Protein AF-A0A835GUX3-F1 (afdb_monomer)

Structure (mmCIF, N/CA/C/O backbone):
data_AF-A0A835GUX3-F1
#
_entry.id   AF-A0A835GUX3-F1
#
loop_
_atom_site.group_PDB
_atom_site.id
_atom_site.type_symbol
_atom_site.label_atom_id
_atom_site.label_alt_id
_atom_site.label_comp_id
_atom_site.label_asym_id
_atom_site.label_entity_id
_atom_site.label_seq_id
_atom_site.pdbx_PDB_ins_code
_atom_site.Cartn_x
_atom_site.Cartn_y
_atom_site.Cartn_z
_atom_site.occupancy
_atom_site.B_iso_or_equiv
_atom_site.auth_seq_id
_atom_site.auth_comp_id
_atom_site.auth_asym_id
_atom_site.auth_atom_id
_atom_site.pdbx_PDB_model_num
ATOM 1 N N . GLU A 1 1 ? 21.483 -3.546 -21.812 1.00 84.44 1 GLU A N 1
ATOM 2 C CA . GLU A 1 1 ? 21.659 -4.550 -20.743 1.00 84.44 1 GLU A CA 1
ATOM 3 C C . GLU A 1 1 ? 21.042 -4.060 -19.432 1.00 84.44 1 GLU A C 1
ATOM 5 O O . GLU A 1 1 ? 21.039 -2.847 -19.186 1.00 84.44 1 GLU A O 1
ATOM 10 N N . MET A 1 2 ? 20.467 -4.986 -18.660 1.00 93.75 2 MET A N 1
ATOM 11 C CA . MET A 1 2 ? 19.865 -4.765 -17.339 1.00 93.75 2 MET A CA 1
ATOM 12 C C . MET A 1 2 ? 20.926 -4.933 -16.249 1.00 93.75 2 MET A C 1
ATOM 14 O O . MET A 1 2 ? 21.677 -5.902 -16.278 1.00 93.75 2 MET A O 1
ATOM 18 N N . SER A 1 3 ? 20.987 -4.012 -15.284 1.00 94.56 3 SER A N 1
ATOM 19 C CA . SER A 1 3 ? 21.838 -4.196 -14.100 1.00 94.56 3 SER A CA 1
ATOM 20 C C . SER A 1 3 ? 21.177 -5.115 -13.068 1.00 94.56 3 SER A C 1
ATOM 22 O O . SER A 1 3 ? 19.962 -5.305 -13.094 1.00 94.56 3 SER A O 1
ATOM 24 N N . TYR A 1 4 ? 21.961 -5.618 -12.109 1.00 95.38 4 TYR A N 1
ATOM 25 C CA . TYR A 1 4 ? 21.458 -6.385 -10.961 1.00 95.38 4 TYR A CA 1
ATOM 26 C C . TYR A 1 4 ? 20.302 -5.669 -10.238 1.00 95.38 4 TYR A C 1
ATOM 28 O O . TYR A 1 4 ? 19.232 -6.240 -10.048 1.00 95.38 4 TYR A O 1
ATOM 36 N N . ASN A 1 5 ? 20.477 -4.380 -9.927 1.00 96.12 5 ASN A N 1
ATOM 37 C CA . ASN A 1 5 ? 19.439 -3.587 -9.265 1.00 96.12 5 ASN A CA 1
ATOM 38 C C . ASN A 1 5 ? 18.211 -3.374 -10.156 1.00 96.12 5 ASN A C 1
ATOM 40 O O . ASN A 1 5 ? 17.100 -3.310 -9.642 1.00 96.12 5 ASN A O 1
ATOM 44 N N . ASN A 1 6 ? 18.382 -3.300 -11.484 1.00 96.19 6 ASN A N 1
ATOM 45 C CA . ASN A 1 6 ? 17.226 -3.193 -12.371 1.00 96.19 6 ASN A CA 1
ATOM 46 C C . ASN A 1 6 ? 16.369 -4.458 -12.347 1.00 96.19 6 ASN A C 1
ATOM 48 O O . ASN A 1 6 ? 15.157 -4.334 -12.440 1.00 96.19 6 ASN A O 1
ATOM 52 N N . TYR A 1 7 ? 16.960 -5.648 -12.208 1.00 96.50 7 TYR A N 1
ATOM 53 C CA . TYR A 1 7 ? 16.174 -6.873 -12.052 1.00 96.50 7 TYR A CA 1
ATOM 54 C C . TYR A 1 7 ? 15.387 -6.882 -10.739 1.00 96.50 7 TYR A C 1
ATOM 56 O O . TYR A 1 7 ? 14.207 -7.208 -10.760 1.00 96.50 7 TYR A O 1
ATOM 64 N N . LEU A 1 8 ? 16.004 -6.473 -9.624 1.00 96.56 8 LEU A N 1
ATOM 65 C CA . LEU A 1 8 ? 15.316 -6.409 -8.328 1.00 96.56 8 LEU A CA 1
ATOM 66 C C . LEU A 1 8 ? 14.150 -5.413 -8.332 1.00 96.56 8 LEU A C 1
ATOM 68 O O . LEU A 1 8 ? 13.063 -5.730 -7.854 1.00 96.56 8 LEU A O 1
ATOM 72 N N . ASP A 1 9 ? 14.364 -4.216 -8.879 1.00 98.00 9 ASP A N 1
ATOM 73 C CA . ASP A 1 9 ? 13.321 -3.191 -8.944 1.00 98.00 9 ASP A CA 1
ATOM 74 C C . ASP A 1 9 ? 12.227 -3.563 -9.963 1.00 98.00 9 ASP A C 1
ATOM 76 O O . ASP A 1 9 ? 11.057 -3.275 -9.721 1.00 98.00 9 ASP A O 1
ATOM 80 N N . ALA A 1 10 ? 12.575 -4.236 -11.069 1.00 97.56 10 ALA A N 1
ATOM 81 C CA . ALA A 1 10 ? 11.604 -4.688 -12.066 1.00 97.56 10 ALA A CA 1
ATOM 82 C C . ALA A 1 10 ? 10.738 -5.825 -11.527 1.00 97.56 10 ALA A C 1
ATOM 84 O O . ALA A 1 10 ? 9.529 -5.799 -11.724 1.00 97.56 10 ALA A O 1
ATOM 85 N N . ASP A 1 11 ? 11.331 -6.774 -10.800 1.00 96.00 11 ASP A N 1
ATOM 86 C CA . ASP A 1 11 ? 10.591 -7.826 -10.106 1.00 96.00 11 ASP A CA 1
ATOM 87 C C . ASP A 1 11 ? 9.647 -7.237 -9.048 1.00 96.00 11 ASP A C 1
ATOM 89 O O . ASP A 1 11 ? 8.463 -7.559 -9.027 1.00 96.00 11 ASP A O 1
ATOM 93 N N . ALA A 1 12 ? 10.121 -6.296 -8.222 1.00 97.31 12 ALA A N 1
ATOM 94 C CA . ALA A 1 12 ? 9.273 -5.624 -7.238 1.00 97.31 12 ALA A CA 1
ATOM 95 C C . ALA A 1 12 ? 8.108 -4.853 -7.890 1.00 97.31 12 ALA A C 1
ATOM 97 O O . ALA A 1 12 ? 6.973 -4.955 -7.419 1.00 97.31 12 ALA A O 1
ATOM 98 N N . ALA A 1 13 ? 8.367 -4.121 -8.980 1.00 98.19 13 ALA A N 1
ATOM 99 C CA . ALA A 1 13 ? 7.337 -3.382 -9.710 1.00 98.19 13 ALA A CA 1
ATOM 100 C C . ALA A 1 13 ? 6.325 -4.324 -10.372 1.00 98.19 13 ALA A C 1
ATOM 102 O O . ALA A 1 13 ? 5.120 -4.098 -10.272 1.00 98.19 13 ALA A O 1
ATOM 103 N N . TRP A 1 14 ? 6.806 -5.399 -11.003 1.00 97.44 14 TRP A N 1
ATOM 104 C CA . TRP A 1 14 ? 5.962 -6.374 -11.687 1.00 97.44 14 TRP A CA 1
ATOM 105 C C . TRP A 1 14 ? 5.092 -7.171 -10.715 1.00 97.44 14 TRP A C 1
ATOM 107 O O . TRP A 1 14 ? 3.901 -7.352 -10.965 1.00 97.44 14 TRP A O 1
ATOM 117 N N . ASN A 1 15 ? 5.662 -7.601 -9.585 1.00 95.94 15 ASN A N 1
ATOM 118 C CA . ASN A 1 15 ? 4.925 -8.297 -8.534 1.00 95.94 15 ASN A CA 1
ATOM 119 C C . ASN A 1 15 ? 3.808 -7.417 -7.969 1.00 95.94 15 ASN A C 1
ATOM 121 O O . ASN A 1 15 ? 2.693 -7.898 -7.837 1.00 95.94 15 ASN A O 1
ATOM 125 N N . CYS A 1 16 ? 4.079 -6.133 -7.715 1.00 97.56 16 CYS A N 1
ATOM 126 C CA . CYS A 1 16 ? 3.071 -5.203 -7.210 1.00 97.56 16 CYS A CA 1
ATOM 127 C C . CYS A 1 16 ? 1.977 -4.900 -8.244 1.00 97.56 16 CYS A C 1
ATOM 129 O O . CYS A 1 16 ? 0.797 -5.039 -7.942 1.00 97.56 16 CYS A O 1
ATOM 131 N N . VAL A 1 17 ? 2.332 -4.538 -9.483 1.00 97.88 17 VAL A N 1
ATOM 132 C CA . VAL A 1 17 ? 1.322 -4.159 -10.490 1.00 97.88 17 VAL A CA 1
ATOM 133 C C . VAL A 1 17 ? 0.426 -5.337 -10.891 1.00 97.88 17 VAL A C 1
ATOM 135 O O . VAL A 1 17 ? -0.734 -5.139 -11.239 1.00 97.88 17 VAL A O 1
ATOM 138 N N . SER A 1 18 ? 0.946 -6.568 -10.810 1.00 96.19 18 SER A N 1
ATOM 139 C CA . SER A 1 18 ? 0.211 -7.790 -11.163 1.00 96.19 18 SER A CA 1
ATOM 140 C C . SER A 1 18 ? -0.946 -8.118 -10.216 1.00 96.19 18 SER A C 1
ATOM 142 O O . SER A 1 18 ? -1.790 -8.939 -10.583 1.00 96.19 18 SER A O 1
ATOM 144 N N . GLU A 1 19 ? -0.985 -7.517 -9.024 1.00 95.31 19 GLU A N 1
ATOM 145 C CA . GLU A 1 19 ? -2.037 -7.759 -8.027 1.00 95.31 19 GLU A CA 1
ATOM 146 C C . GLU A 1 19 ? -3.317 -6.961 -8.309 1.00 95.31 19 GLU A C 1
ATOM 148 O O . GLU A 1 19 ? -4.379 -7.282 -7.785 1.00 95.31 19 GLU A O 1
ATOM 153 N N . PHE A 1 20 ? -3.242 -5.950 -9.176 1.00 96.38 20 PHE A N 1
ATOM 154 C CA . PHE A 1 20 ? -4.386 -5.113 -9.520 1.00 96.38 20 PHE A CA 1
ATOM 155 C C . PHE A 1 20 ? -5.118 -5.639 -10.760 1.00 96.38 20 PHE A C 1
ATOM 157 O O . PHE A 1 20 ? -4.498 -6.040 -11.750 1.00 96.38 20 PHE A O 1
ATOM 164 N N . GLU A 1 21 ? -6.452 -5.604 -10.716 1.00 94.00 21 GLU A N 1
ATOM 165 C CA . GLU A 1 21 ? -7.314 -5.945 -11.856 1.00 94.00 21 GLU A CA 1
ATOM 166 C C . GLU A 1 21 ? -7.593 -4.747 -12.771 1.00 94.00 21 GLU A C 1
ATOM 168 O O . GLU A 1 21 ? -7.595 -4.886 -13.993 1.00 94.00 21 GLU A O 1
ATOM 173 N N . LYS A 1 22 ? -7.820 -3.562 -12.184 1.00 96.56 22 LYS A N 1
ATOM 174 C CA . LYS A 1 22 ? -7.992 -2.304 -12.929 1.00 96.56 22 LYS A CA 1
ATOM 175 C C . LYS A 1 22 ? -6.683 -1.935 -13.643 1.00 96.56 22 LYS A C 1
ATOM 177 O O . LYS A 1 22 ? -5.625 -2.344 -13.173 1.00 96.56 22 LYS A O 1
ATOM 182 N N . PRO A 1 23 ? -6.704 -1.130 -14.721 1.00 97.94 23 PRO A N 1
ATOM 183 C CA . PRO A 1 23 ? -5.467 -0.622 -15.300 1.00 97.94 23 PRO A CA 1
ATOM 184 C C . PRO A 1 23 ? -4.701 0.218 -14.269 1.00 97.94 23 PRO A C 1
ATOM 186 O O . PRO A 1 23 ? -5.224 1.195 -13.726 1.00 97.94 23 PRO A O 1
ATOM 189 N N . THR A 1 24 ? -3.461 -0.175 -13.995 1.00 98.56 24 THR A N 1
ATOM 190 C CA . THR A 1 24 ? -2.660 0.336 -12.881 1.00 98.56 24 THR A CA 1
ATOM 191 C C . THR A 1 24 ? -1.242 0.639 -13.329 1.00 98.56 24 THR A C 1
ATOM 193 O O . THR A 1 24 ? -0.628 -0.112 -14.088 1.00 98.56 24 THR A O 1
ATOM 196 N N . CYS A 1 25 ? -0.702 1.739 -12.810 1.00 98.56 25 CYS A N 1
ATOM 197 C CA . CYS A 1 25 ? 0.710 2.074 -12.887 1.00 98.56 25 CYS A CA 1
ATOM 198 C C . CYS A 1 25 ? 1.346 1.935 -11.502 1.00 98.56 25 CYS A C 1
ATOM 200 O O . CYS A 1 25 ? 0.855 2.512 -10.532 1.00 98.56 25 CYS A O 1
ATOM 202 N N . VAL A 1 26 ? 2.482 1.244 -11.430 1.00 98.81 26 VAL A N 1
ATOM 203 C CA . VAL A 1 26 ? 3.344 1.170 -10.243 1.00 98.81 26 VAL A CA 1
ATOM 204 C C . VAL A 1 26 ? 4.714 1.741 -10.588 1.00 98.81 26 VAL A C 1
ATOM 206 O O . VAL A 1 26 ? 5.292 1.411 -11.623 1.00 98.81 26 VAL A O 1
ATOM 209 N N . ILE A 1 27 ? 5.256 2.574 -9.704 1.00 98.69 27 ILE A N 1
ATOM 210 C CA . ILE A 1 27 ? 6.612 3.113 -9.797 1.00 98.69 27 ILE A CA 1
ATOM 211 C C . ILE A 1 27 ? 7.402 2.637 -8.584 1.00 98.69 27 ILE A C 1
ATOM 213 O O . ILE A 1 27 ? 7.014 2.891 -7.445 1.00 98.69 27 ILE A O 1
ATOM 217 N N . VAL A 1 28 ? 8.523 1.963 -8.827 1.00 98.69 28 VAL A N 1
ATOM 218 C CA . VAL A 1 28 ? 9.412 1.428 -7.792 1.00 98.69 28 VAL A CA 1
ATOM 219 C C . VAL A 1 28 ? 10.769 2.106 -7.836 1.00 98.69 28 VAL A C 1
ATOM 221 O O . VAL A 1 28 ? 11.326 2.373 -8.903 1.00 98.69 28 VAL A O 1
ATOM 224 N N . LYS A 1 29 ? 11.344 2.309 -6.652 1.00 97.75 29 LYS A N 1
ATOM 225 C CA . LYS A 1 29 ? 12.757 2.642 -6.482 1.00 97.75 29 LYS A CA 1
ATOM 226 C C . LYS A 1 29 ? 13.306 1.923 -5.260 1.00 97.75 29 LYS A C 1
ATOM 228 O O . LYS A 1 29 ? 12.716 2.000 -4.184 1.00 97.75 29 LYS A O 1
ATOM 233 N N . HIS A 1 30 ? 14.429 1.225 -5.418 1.00 97.06 30 HIS A N 1
ATOM 234 C CA . HIS A 1 30 ? 15.055 0.466 -4.329 1.00 97.06 30 HIS A CA 1
ATOM 235 C C . HIS A 1 30 ? 14.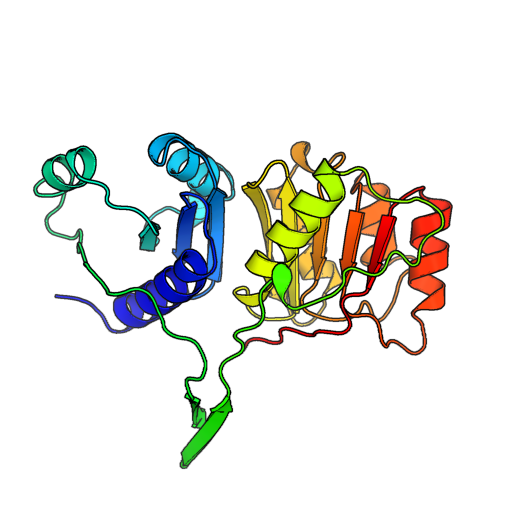071 -0.517 -3.669 1.00 97.06 30 HIS A C 1
ATOM 237 O O . HIS A 1 30 ? 13.928 -0.570 -2.446 1.00 97.06 30 HIS A O 1
ATOM 243 N N . THR A 1 31 ? 13.369 -1.289 -4.497 1.00 97.25 31 THR A N 1
ATOM 244 C CA . THR A 1 31 ? 12.399 -2.340 -4.150 1.00 97.25 31 THR A CA 1
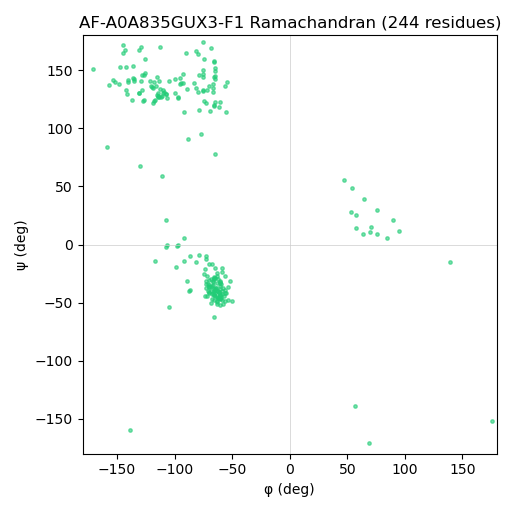ATOM 245 C C . THR A 1 31 ? 11.146 -1.883 -3.399 1.00 97.25 31 THR A C 1
ATOM 247 O O . THR A 1 31 ? 10.378 -2.727 -2.947 1.00 97.25 31 THR A O 1
ATOM 250 N N . ASN A 1 32 ? 10.922 -0.571 -3.272 1.00 98.06 32 ASN A N 1
ATOM 251 C CA . ASN A 1 32 ? 9.726 0.000 -2.657 1.00 98.06 32 ASN A CA 1
ATOM 252 C C . ASN A 1 32 ? 8.875 0.734 -3.701 1.00 98.06 32 ASN A C 1
ATOM 254 O O . ASN A 1 32 ? 9.437 1.536 -4.458 1.00 98.06 32 ASN A O 1
ATOM 258 N N . PRO A 1 33 ? 7.546 0.524 -3.729 1.00 98.06 33 PRO A N 1
ATOM 259 C CA . PRO A 1 33 ? 6.657 1.325 -4.557 1.00 98.06 33 PRO A CA 1
ATOM 260 C C . PRO A 1 33 ? 6.602 2.749 -3.995 1.00 98.06 33 PRO A C 1
ATOM 262 O O . PRO A 1 33 ? 6.175 2.967 -2.865 1.00 98.06 33 PRO A O 1
ATOM 265 N N . CYS A 1 34 ? 7.087 3.723 -4.762 1.00 97.75 34 CYS A N 1
ATOM 266 C CA . CYS A 1 34 ? 7.008 5.141 -4.413 1.00 97.75 34 CYS A CA 1
ATOM 267 C C . CYS A 1 34 ? 5.754 5.821 -4.975 1.00 97.75 34 CYS A C 1
ATOM 269 O O . CYS A 1 34 ? 5.412 6.905 -4.512 1.00 97.75 34 CYS A O 1
ATOM 271 N N . GLY A 1 35 ? 5.064 5.175 -5.919 1.00 98.62 35 GLY A N 1
ATOM 272 C CA . GLY A 1 35 ? 3.781 5.622 -6.442 1.00 98.62 35 GLY A CA 1
ATOM 273 C C . GLY A 1 35 ? 2.990 4.471 -7.046 1.00 98.62 35 GLY A C 1
ATOM 274 O O . GLY A 1 35 ? 3.553 3.629 -7.745 1.00 98.62 35 GLY A O 1
ATOM 275 N N . VAL A 1 36 ? 1.689 4.437 -6.770 1.00 98.88 36 VAL A N 1
ATOM 276 C CA . VAL A 1 36 ? 0.745 3.444 -7.300 1.00 98.88 36 VAL A CA 1
ATOM 277 C C . VAL A 1 36 ? -0.571 4.149 -7.587 1.00 98.88 36 VAL A C 1
ATOM 279 O O . VAL A 1 36 ? -1.043 4.912 -6.744 1.00 98.88 36 VAL A O 1
ATOM 282 N N . ALA A 1 37 ? -1.158 3.918 -8.755 1.00 98.88 37 ALA A N 1
ATOM 283 C CA . ALA A 1 37 ? -2.469 4.464 -9.088 1.00 98.88 37 ALA A CA 1
ATOM 284 C C . ALA A 1 37 ? -3.196 3.598 -10.115 1.00 98.88 37 ALA A C 1
ATOM 286 O O . ALA A 1 37 ? -2.574 3.136 -11.076 1.00 98.88 37 ALA A O 1
ATOM 287 N N . SER A 1 38 ? -4.509 3.447 -9.946 1.00 98.75 38 SER A N 1
ATOM 288 C CA . SER A 1 38 ? -5.388 2.745 -10.886 1.00 98.75 38 SER A CA 1
ATOM 289 C C . SER A 1 38 ? -6.389 3.704 -11.522 1.00 98.75 38 SER A C 1
ATOM 291 O O . SER A 1 38 ? -7.102 4.418 -10.823 1.00 98.75 38 SER A O 1
ATOM 293 N N . ARG A 1 39 ? -6.472 3.735 -12.853 1.00 98.00 39 ARG A N 1
ATOM 294 C CA . ARG A 1 39 ? -7.429 4.555 -13.622 1.00 98.00 39 ARG A CA 1
ATOM 295 C C . ARG A 1 39 ? -7.808 3.823 -14.895 1.00 98.00 39 ARG A C 1
ATOM 297 O O . ARG A 1 39 ? -6.990 3.092 -15.433 1.00 98.00 39 ARG A O 1
ATOM 304 N N . GLU A 1 40 ? -8.999 4.079 -15.430 1.00 96.06 40 GLU A N 1
ATOM 305 C CA . GLU A 1 40 ? -9.382 3.549 -16.749 1.00 96.06 40 GLU A CA 1
ATOM 306 C C . GLU A 1 40 ? -8.383 3.973 -17.837 1.00 96.06 40 GLU A C 1
ATOM 308 O O . GLU A 1 40 ? -8.012 3.182 -18.701 1.00 96.06 40 GLU A O 1
ATOM 313 N N . ASN A 1 41 ? -7.895 5.215 -17.759 1.00 94.62 41 ASN A N 1
ATOM 314 C CA . ASN A 1 41 ? -6.841 5.715 -18.627 1.00 94.62 41 ASN A CA 1
ATOM 315 C C . ASN A 1 41 ? -5.456 5.499 -17.994 1.00 94.62 41 ASN A C 1
ATOM 317 O O . ASN A 1 41 ? -5.094 6.155 -17.014 1.00 94.62 41 ASN A O 1
ATOM 321 N N . ILE A 1 42 ? -4.632 4.645 -18.610 1.00 95.31 42 ILE A N 1
ATOM 322 C CA . ILE A 1 42 ? -3.302 4.301 -18.085 1.00 95.31 42 ILE A CA 1
ATOM 323 C C . ILE A 1 42 ? -2.331 5.494 -18.026 1.00 95.31 42 ILE A C 1
ATOM 325 O O . ILE A 1 42 ? -1.454 5.546 -17.162 1.00 95.31 42 ILE A O 1
ATOM 329 N N . LEU A 1 43 ? -2.498 6.502 -18.890 1.00 93.88 43 LEU A N 1
ATOM 330 C CA . LEU A 1 43 ? -1.706 7.733 -18.835 1.00 93.88 43 LEU A CA 1
ATOM 331 C C . LEU A 1 43 ? -2.078 8.586 -17.616 1.00 93.88 43 LEU A C 1
ATOM 333 O O . LEU A 1 43 ? -1.214 9.243 -17.032 1.00 93.88 43 LEU A O 1
ATOM 337 N N . GLU A 1 44 ? -3.352 8.589 -17.229 1.00 96.75 44 GLU A N 1
ATOM 338 C CA . GLU A 1 44 ? -3.801 9.246 -16.003 1.00 96.75 44 GLU A CA 1
ATOM 339 C C . GLU A 1 44 ? -3.256 8.520 -14.771 1.00 96.75 44 GLU A C 1
ATOM 341 O O . GLU A 1 44 ? -2.651 9.166 -13.914 1.00 96.75 44 GLU A O 1
ATOM 346 N N . ALA A 1 45 ? -3.359 7.185 -14.736 1.00 98.12 45 ALA A N 1
ATOM 347 C CA . ALA A 1 45 ? -2.746 6.357 -13.696 1.00 98.12 45 ALA A CA 1
ATOM 348 C C . ALA A 1 45 ? -1.244 6.654 -13.559 1.00 98.12 45 ALA A C 1
ATOM 350 O O . ALA A 1 45 ? -0.758 6.918 -12.463 1.00 98.12 45 ALA A O 1
ATOM 351 N N . TYR A 1 46 ? -0.506 6.711 -14.672 1.00 97.19 46 TYR A N 1
ATOM 352 C CA . TYR A 1 46 ? 0.911 7.080 -14.661 1.00 97.19 46 TYR A CA 1
ATOM 353 C C . TYR A 1 46 ? 1.163 8.450 -14.018 1.00 97.19 46 TYR A C 1
ATOM 355 O O . TYR A 1 46 ? 2.027 8.584 -13.151 1.00 97.19 46 TYR A O 1
ATOM 363 N N . ARG A 1 47 ? 0.406 9.482 -14.413 1.00 97.50 47 ARG A N 1
ATOM 364 C CA . ARG A 1 47 ? 0.566 10.841 -13.867 1.00 97.50 47 ARG A CA 1
ATOM 365 C C . ARG A 1 47 ? 0.291 10.891 -12.367 1.00 97.50 47 ARG A C 1
ATOM 367 O O . ARG A 1 47 ? 1.018 11.577 -11.652 1.00 97.50 47 ARG A O 1
ATOM 374 N N . LEU A 1 48 ? -0.721 10.167 -11.897 1.00 98.50 48 LEU A N 1
ATOM 375 C CA . LEU A 1 48 ? -1.073 10.100 -10.479 1.00 98.50 48 LEU A CA 1
ATOM 376 C C . LEU A 1 48 ? -0.043 9.301 -9.672 1.00 98.50 48 LEU A C 1
ATOM 378 O O . LEU A 1 48 ? 0.371 9.757 -8.610 1.00 98.50 48 LEU A O 1
ATOM 382 N N . ALA A 1 49 ? 0.474 8.194 -10.212 1.00 98.62 49 ALA A N 1
ATOM 383 C CA . ALA A 1 49 ? 1.575 7.462 -9.591 1.00 98.62 49 ALA A CA 1
ATOM 384 C C . ALA A 1 49 ? 2.844 8.331 -9.480 1.00 98.62 49 ALA A C 1
ATOM 386 O O . ALA A 1 49 ? 3.499 8.329 -8.443 1.00 98.62 49 ALA A O 1
ATOM 387 N N . VAL A 1 50 ? 3.174 9.136 -10.500 1.00 98.38 50 VAL A N 1
ATOM 388 C CA . VAL A 1 50 ? 4.290 10.102 -10.418 1.00 98.38 50 VAL A CA 1
ATOM 389 C C . VAL A 1 50 ? 4.017 11.191 -9.375 1.00 98.38 50 VAL A C 1
ATOM 391 O O . VAL A 1 50 ? 4.942 11.597 -8.673 1.00 98.38 50 VAL A O 1
ATOM 394 N N . LYS A 1 51 ? 2.770 11.668 -9.261 1.00 97.81 51 LYS A N 1
ATOM 395 C CA . LYS A 1 51 ? 2.379 12.725 -8.313 1.00 97.81 51 LYS A CA 1
ATOM 396 C C . LYS A 1 51 ? 2.637 12.324 -6.856 1.00 97.81 51 LYS A C 1
ATOM 398 O O . LYS A 1 51 ? 3.003 13.195 -6.074 1.00 97.81 51 LYS A O 1
ATOM 403 N N . ALA A 1 52 ? 2.496 11.040 -6.519 1.00 97.25 52 ALA A N 1
ATOM 404 C CA . ALA A 1 52 ? 2.710 10.523 -5.165 1.00 97.25 52 ALA A CA 1
ATOM 405 C C . ALA A 1 52 ? 4.106 10.858 -4.600 1.00 97.25 52 ALA A C 1
ATOM 407 O O . ALA A 1 52 ? 4.247 11.229 -3.436 1.00 97.25 52 ALA A O 1
ATOM 408 N N . ASP A 1 53 ? 5.151 10.743 -5.426 1.00 97.50 53 ASP A N 1
ATOM 409 C CA . ASP A 1 53 ? 6.516 11.129 -5.063 1.00 97.50 53 ASP A CA 1
ATOM 410 C C . ASP A 1 53 ? 7.365 11.387 -6.326 1.00 97.50 53 ASP A C 1
ATOM 412 O O . ASP A 1 53 ? 8.104 10.503 -6.781 1.00 97.50 53 ASP A O 1
ATOM 416 N N . PRO A 1 54 ? 7.301 12.595 -6.919 1.00 97.00 54 PRO A N 1
ATOM 417 C CA . PRO A 1 54 ? 7.965 12.881 -8.192 1.00 97.00 54 PRO A CA 1
ATOM 418 C C . PRO A 1 54 ? 9.495 12.819 -8.089 1.00 97.00 54 PRO A C 1
ATOM 420 O O . PRO A 1 54 ? 10.177 12.496 -9.064 1.00 97.00 54 PRO A O 1
ATOM 423 N N . VAL A 1 55 ? 10.047 13.098 -6.903 1.00 96.62 55 VAL A N 1
ATOM 424 C CA . VAL A 1 55 ? 11.492 13.043 -6.650 1.00 96.62 55 VAL A CA 1
ATOM 425 C C . VAL A 1 55 ? 11.970 11.592 -6.625 1.00 96.62 55 VAL A C 1
ATOM 427 O O . VAL A 1 55 ? 12.985 11.258 -7.243 1.00 96.62 55 VAL A O 1
ATOM 430 N N . SER A 1 56 ? 11.232 10.704 -5.957 1.00 96.62 56 SER A N 1
ATOM 431 C CA . SER A 1 56 ? 11.546 9.274 -5.958 1.00 96.62 56 SER A CA 1
ATOM 432 C C . SER A 1 56 ? 11.226 8.608 -7.293 1.00 96.62 56 SER A C 1
ATOM 434 O O . SER A 1 56 ? 11.952 7.701 -7.682 1.00 96.62 56 SER A O 1
ATOM 436 N N . ALA A 1 57 ? 10.209 9.059 -8.030 1.00 96.56 57 ALA A N 1
ATOM 437 C CA . ALA A 1 57 ? 9.887 8.523 -9.353 1.00 96.56 57 ALA A CA 1
ATOM 438 C C . ALA A 1 57 ? 11.023 8.740 -10.369 1.00 96.56 57 ALA A C 1
ATOM 440 O O . ALA A 1 57 ? 11.230 7.919 -11.266 1.00 96.56 57 ALA A O 1
ATOM 441 N N . PHE A 1 58 ? 11.813 9.809 -10.217 1.00 93.94 58 PHE A N 1
ATOM 442 C CA . PHE A 1 58 ? 12.964 10.054 -11.080 1.00 93.94 58 PHE A CA 1
ATOM 443 C C . PHE A 1 58 ? 14.006 8.926 -10.975 1.00 93.94 58 PHE A C 1
ATOM 445 O O . PHE A 1 58 ? 14.595 8.673 -9.914 1.00 93.94 58 PHE A O 1
ATOM 452 N N . GLY A 1 59 ? 14.249 8.259 -12.108 1.00 91.44 59 GLY A N 1
ATOM 453 C CA . GLY A 1 59 ? 15.149 7.107 -12.214 1.00 91.44 59 GLY A CA 1
ATOM 454 C C . GLY A 1 59 ? 14.581 5.799 -11.651 1.00 91.44 59 GLY A C 1
ATOM 455 O O . GLY A 1 59 ? 15.338 4.839 -11.523 1.00 91.44 59 GLY A O 1
ATOM 456 N N . GLY A 1 60 ? 13.292 5.767 -11.297 1.00 95.38 60 GLY A N 1
ATOM 457 C CA . GLY A 1 60 ? 12.589 4.555 -10.882 1.00 95.38 60 GLY A CA 1
ATOM 458 C C . GLY A 1 60 ? 12.240 3.633 -12.053 1.00 95.38 60 GLY A C 1
ATOM 459 O O . GLY A 1 60 ? 12.434 3.969 -13.225 1.00 95.38 60 GLY A O 1
ATOM 460 N N . ILE A 1 61 ? 11.709 2.461 -11.719 1.00 97.62 61 ILE A N 1
ATOM 461 C CA . ILE A 1 61 ? 11.139 1.510 -12.674 1.00 97.62 61 ILE A CA 1
ATOM 462 C C . ILE A 1 61 ? 9.627 1.661 -12.672 1.00 97.62 61 ILE A C 1
ATOM 464 O O . ILE A 1 61 ? 9.006 1.669 -11.614 1.00 97.62 61 ILE A O 1
ATOM 468 N N . VAL A 1 62 ? 9.056 1.782 -13.866 1.00 97.25 62 VAL A N 1
ATOM 469 C CA . VAL A 1 62 ? 7.619 1.942 -14.085 1.00 97.25 62 VAL A CA 1
ATOM 470 C C . VAL A 1 62 ? 7.077 0.642 -14.663 1.00 97.25 62 VAL A C 1
ATOM 472 O O . VAL A 1 62 ? 7.640 0.125 -15.629 1.00 97.25 62 VAL A O 1
ATOM 475 N N . ALA A 1 63 ? 6.005 0.122 -14.076 1.00 97.62 63 ALA A N 1
ATOM 476 C CA . ALA A 1 63 ? 5.315 -1.074 -14.535 1.00 97.62 63 ALA A CA 1
ATOM 477 C C . ALA A 1 63 ? 3.821 -0.795 -14.732 1.00 97.62 63 ALA A C 1
ATOM 479 O O . ALA A 1 63 ? 3.218 -0.024 -13.981 1.00 97.62 63 ALA A O 1
ATOM 480 N N . PHE A 1 64 ? 3.246 -1.456 -15.733 1.00 97.06 64 PHE A N 1
ATOM 481 C CA . PHE A 1 64 ? 1.834 -1.390 -16.098 1.00 97.06 64 PHE A CA 1
ATOM 482 C C . PHE A 1 64 ? 1.291 -2.817 -16.209 1.00 97.06 64 PHE A C 1
ATOM 484 O O . PHE A 1 64 ? 1.995 -3.692 -16.709 1.00 97.06 64 PHE A O 1
ATOM 491 N N . ASN A 1 65 ? 0.060 -3.061 -15.758 1.00 96.75 65 ASN A N 1
ATOM 492 C CA . ASN A 1 65 ? -0.624 -4.357 -15.921 1.00 96.75 65 ASN A CA 1
ATOM 493 C C . ASN A 1 65 ? -1.489 -4.439 -17.193 1.00 96.75 65 ASN A C 1
ATOM 495 O O . ASN A 1 65 ? -2.190 -5.428 -17.397 1.00 96.75 65 ASN A O 1
ATOM 499 N N . VAL A 1 66 ? -1.433 -3.412 -18.041 1.00 94.75 66 VAL A N 1
ATOM 500 C CA . VAL A 1 66 ? -2.074 -3.357 -19.358 1.00 94.75 66 VAL A CA 1
ATOM 501 C C . VAL A 1 66 ? -1.040 -3.013 -20.423 1.00 94.75 66 VAL A C 1
ATOM 503 O O . VAL A 1 66 ? 0.021 -2.463 -20.115 1.00 94.75 66 VAL A O 1
ATOM 506 N N . GLU A 1 67 ? -1.353 -3.333 -21.674 1.00 90.00 67 GLU A N 1
ATOM 507 C CA . GLU A 1 67 ? -0.519 -2.983 -22.823 1.00 90.00 67 GLU A CA 1
ATOM 508 C C . GLU A 1 67 ? -0.461 -1.456 -23.019 1.00 90.00 67 GLU A C 1
ATOM 510 O O . GLU A 1 67 ? -1.429 -0.740 -22.750 1.00 90.00 67 GLU A O 1
ATOM 515 N N . VAL A 1 68 ? 0.694 -0.936 -23.449 1.00 86.12 68 VAL A N 1
ATOM 516 C CA . VAL A 1 68 ? 0.939 0.511 -23.595 1.00 86.12 68 VAL A CA 1
ATOM 517 C C . VAL A 1 68 ? 1.513 0.804 -24.982 1.00 86.12 68 VAL A C 1
ATOM 519 O O . VAL A 1 68 ? 2.667 1.198 -25.107 1.00 86.12 68 VAL A O 1
ATOM 522 N N . ASP A 1 69 ? 0.711 0.620 -26.029 1.00 76.69 69 ASP A N 1
ATOM 523 C CA . ASP A 1 69 ? 1.186 0.570 -27.424 1.00 76.69 69 ASP A CA 1
ATOM 524 C C . ASP A 1 69 ? 1.766 1.889 -27.945 1.00 76.69 69 ASP A C 1
ATOM 526 O O . ASP A 1 69 ? 2.954 1.983 -28.264 1.00 76.69 69 ASP A O 1
ATOM 530 N N . GLU A 1 70 ? 0.954 2.949 -28.003 1.00 76.56 70 GLU A N 1
ATOM 531 C CA . GLU A 1 70 ? 1.375 4.232 -28.590 1.00 76.56 70 GLU A CA 1
ATOM 532 C C . GLU A 1 70 ? 2.532 4.879 -27.810 1.00 76.56 70 GLU A C 1
ATOM 534 O O . GLU A 1 70 ? 3.419 5.521 -28.379 1.00 76.56 70 GLU A O 1
ATOM 539 N N . GLY A 1 71 ? 2.553 4.684 -26.488 1.00 73.62 71 GLY A N 1
ATOM 540 C CA . GLY A 1 71 ? 3.620 5.176 -25.622 1.00 73.62 71 GLY A CA 1
ATOM 541 C C . GLY A 1 71 ? 4.941 4.434 -25.831 1.00 73.62 71 GLY A C 1
ATOM 542 O O . GLY A 1 71 ? 6.004 5.062 -25.788 1.00 73.62 71 GLY A O 1
ATOM 543 N N . LEU A 1 72 ? 4.890 3.123 -26.090 1.00 74.81 72 LEU A N 1
ATOM 544 C CA . LEU A 1 72 ? 6.068 2.278 -26.279 1.00 74.81 72 LEU A CA 1
ATOM 545 C C . LEU A 1 72 ? 6.908 2.748 -27.465 1.00 74.81 72 LEU A C 1
ATOM 547 O O . LEU A 1 72 ? 8.120 2.900 -27.329 1.00 74.81 72 LEU A O 1
ATOM 551 N N . GLU A 1 73 ? 6.269 3.024 -28.602 1.00 76.31 73 GLU A N 1
ATOM 552 C CA . GLU A 1 73 ? 6.950 3.458 -29.827 1.00 76.31 73 GLU A CA 1
ATOM 553 C C . GLU A 1 73 ? 7.635 4.816 -29.647 1.00 76.31 73 GLU A C 1
ATOM 555 O O . GLU A 1 73 ? 8.766 5.019 -30.083 1.00 76.31 73 GLU A O 1
ATOM 560 N N . ILE A 1 74 ? 7.015 5.732 -28.901 1.00 79.75 74 ILE A N 1
ATOM 561 C CA . ILE A 1 74 ? 7.627 7.024 -28.567 1.00 79.75 74 ILE A CA 1
ATOM 562 C C . ILE A 1 74 ? 8.823 6.846 -27.618 1.00 79.75 74 ILE A C 1
ATOM 564 O O . ILE A 1 74 ? 9.807 7.587 -27.699 1.00 79.75 74 ILE A O 1
ATOM 568 N N . LEU A 1 75 ? 8.746 5.902 -26.678 1.00 79.25 75 LEU A N 1
ATOM 569 C CA . LEU A 1 75 ? 9.826 5.614 -25.732 1.00 79.25 75 LEU A CA 1
ATOM 570 C C . LEU A 1 75 ? 11.002 4.892 -26.405 1.00 79.25 75 LEU A C 1
ATOM 572 O O . LEU A 1 75 ? 12.159 5.158 -26.053 1.00 79.25 75 LEU A O 1
ATOM 576 N N . ARG A 1 76 ? 10.716 4.044 -27.402 1.00 75.31 76 ARG A N 1
ATOM 577 C CA . ARG A 1 76 ? 11.674 3.369 -28.291 1.00 75.31 76 ARG A CA 1
ATOM 578 C C . ARG A 1 76 ? 12.413 4.400 -29.157 1.00 75.31 76 ARG A C 1
ATOM 580 O O . ARG A 1 76 ? 12.134 4.602 -30.327 1.00 75.31 76 ARG A O 1
ATOM 587 N N . GLY A 1 77 ? 13.393 5.075 -28.562 1.00 74.19 77 GLY A N 1
ATOM 588 C CA . GLY A 1 77 ? 14.256 6.044 -29.252 1.00 74.19 77 GLY A CA 1
ATOM 589 C C . GLY A 1 77 ? 14.559 7.307 -28.450 1.00 74.19 77 GLY A C 1
ATOM 590 O O . GLY A 1 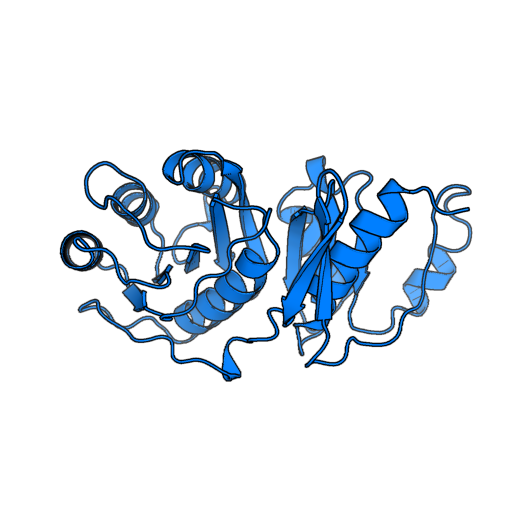77 ? 15.523 8.006 -28.757 1.00 74.19 77 GLY A O 1
ATOM 591 N N . LYS A 1 78 ? 13.804 7.580 -27.377 1.00 81.50 78 LYS A N 1
ATOM 592 C CA . LYS A 1 78 ? 14.021 8.765 -26.528 1.00 81.50 78 LYS A CA 1
ATOM 593 C C . LYS A 1 78 ? 15.266 8.692 -25.655 1.00 81.50 78 LYS A C 1
ATOM 595 O O . LYS A 1 78 ? 15.818 9.725 -25.290 1.00 81.50 78 LYS A O 1
ATOM 600 N N . SER A 1 79 ? 15.709 7.491 -25.299 1.00 81.81 79 SER A N 1
ATOM 601 C CA . SER A 1 79 ? 16.912 7.310 -24.494 1.00 81.81 79 SER A CA 1
ATOM 602 C C . SER A 1 79 ? 17.628 6.017 -24.845 1.00 81.81 79 SER A C 1
ATOM 604 O O . SER A 1 79 ? 17.013 4.961 -24.956 1.00 81.81 79 SER A O 1
ATOM 606 N N . LYS A 1 80 ? 18.960 6.091 -24.927 1.00 81.56 80 LYS A N 1
ATOM 607 C CA . LYS A 1 80 ? 19.834 4.916 -25.071 1.00 81.56 80 LYS A CA 1
ATOM 608 C C . LYS A 1 80 ? 19.941 4.092 -23.782 1.00 81.56 80 LYS A C 1
ATOM 610 O O . LYS A 1 80 ? 20.481 2.991 -23.806 1.00 81.56 80 LYS A O 1
ATOM 615 N N . THR A 1 81 ? 19.474 4.628 -22.654 1.00 86.50 81 THR A N 1
ATOM 616 C CA . THR A 1 81 ? 19.544 3.988 -21.332 1.00 86.50 81 THR A CA 1
ATOM 617 C C . THR A 1 81 ? 18.191 3.491 -20.834 1.00 86.50 81 THR A C 1
ATOM 619 O O . THR A 1 81 ? 18.136 2.890 -19.763 1.00 86.50 81 THR A O 1
ATOM 622 N N . LEU A 1 82 ? 17.101 3.710 -21.572 1.00 89.94 82 LEU A N 1
ATOM 623 C CA . LEU A 1 82 ? 15.807 3.135 -21.220 1.00 89.94 82 LEU A CA 1
ATOM 624 C C . LEU A 1 82 ? 15.804 1.643 -21.572 1.00 89.94 82 LEU A C 1
ATOM 626 O O . LEU A 1 82 ? 16.221 1.255 -22.662 1.00 89.94 82 LEU A O 1
ATOM 630 N N . ARG A 1 83 ? 15.353 0.807 -20.637 1.00 91.94 83 ARG A N 1
ATOM 631 C CA . ARG A 1 83 ? 15.114 -0.619 -20.870 1.00 91.94 83 ARG A CA 1
ATOM 632 C C . ARG A 1 83 ? 13.610 -0.837 -20.840 1.00 91.94 83 ARG A C 1
ATOM 634 O O . ARG A 1 83 ? 12.952 -0.357 -19.923 1.00 91.94 83 ARG A O 1
ATOM 641 N N . ILE A 1 84 ? 13.098 -1.524 -21.850 1.00 91.56 84 ILE A N 1
ATOM 642 C CA . ILE A 1 84 ? 11.684 -1.861 -21.998 1.00 91.56 84 ILE A CA 1
ATOM 643 C C . ILE A 1 84 ? 11.596 -3.380 -21.916 1.00 91.56 84 ILE A C 1
ATOM 645 O O . ILE A 1 84 ? 12.359 -4.069 -22.594 1.00 91.56 84 ILE A O 1
ATOM 649 N N . LEU A 1 85 ? 10.716 -3.876 -21.053 1.00 92.19 85 LEU A N 1
ATOM 650 C CA . LEU A 1 85 ? 10.523 -5.295 -20.790 1.00 92.19 85 LEU A CA 1
ATOM 651 C C . LEU A 1 85 ? 9.053 -5.641 -20.982 1.00 92.19 85 LEU A C 1
ATOM 653 O O . LEU A 1 85 ? 8.180 -4.831 -20.683 1.00 92.19 85 LEU A O 1
ATOM 657 N N . GLU A 1 86 ? 8.818 -6.863 -21.430 1.00 92.25 86 GLU A N 1
ATOM 658 C CA . GLU A 1 86 ? 7.508 -7.495 -21.465 1.00 92.25 86 GLU A CA 1
ATOM 659 C C . GLU A 1 86 ? 7.592 -8.758 -20.606 1.00 92.25 86 GLU A C 1
ATOM 661 O O . GLU A 1 86 ? 8.597 -9.477 -20.643 1.00 92.25 86 GLU A O 1
ATOM 666 N N . ALA A 1 87 ? 6.573 -9.001 -19.788 1.00 91.81 87 ALA A N 1
ATOM 667 C CA . ALA A 1 87 ? 6.533 -10.127 -18.870 1.00 91.81 87 ALA A CA 1
ATOM 668 C C . ALA A 1 87 ? 5.119 -10.706 -18.794 1.00 91.81 87 ALA A C 1
ATOM 670 O O . ALA A 1 87 ? 4.125 -10.014 -18.993 1.00 91.81 87 ALA A O 1
ATOM 671 N N . ASN A 1 88 ? 5.034 -11.996 -18.476 1.00 91.62 88 ASN A N 1
ATOM 672 C CA . ASN A 1 88 ? 3.755 -12.653 -18.233 1.00 91.62 88 ASN A CA 1
ATOM 673 C C . ASN A 1 88 ? 3.247 -12.327 -16.825 1.00 91.62 88 ASN A C 1
ATOM 675 O O . ASN A 1 88 ? 4.040 -12.247 -15.879 1.00 91.62 88 ASN A O 1
ATOM 679 N N . LYS A 1 89 ? 1.921 -12.216 -16.668 1.00 87.38 89 LYS A N 1
ATOM 680 C CA . LYS A 1 89 ? 1.287 -12.057 -15.352 1.00 87.38 89 LYS A CA 1
ATOM 681 C C . LYS A 1 89 ? 1.712 -13.189 -14.412 1.00 87.38 89 LYS A C 1
ATOM 683 O O . LYS A 1 89 ? 1.821 -14.354 -14.812 1.00 87.38 89 LYS A O 1
ATOM 688 N N . ASN A 1 90 ? 1.953 -12.843 -13.152 1.00 85.25 90 ASN A N 1
ATOM 689 C CA . ASN A 1 90 ? 2.285 -13.826 -12.133 1.00 85.25 90 ASN A CA 1
ATOM 690 C C . ASN A 1 90 ? 1.123 -14.787 -11.855 1.00 85.25 90 ASN A C 1
ATOM 692 O O . ASN A 1 90 ? -0.045 -14.414 -11.888 1.00 85.25 90 ASN A O 1
ATOM 696 N N . LYS A 1 91 ? 1.477 -16.041 -11.566 1.00 86.44 91 LYS A N 1
ATOM 697 C CA . LYS A 1 91 ? 0.560 -17.058 -11.041 1.00 86.44 91 LYS A CA 1
ATOM 698 C C . LYS A 1 91 ? 0.753 -17.154 -9.530 1.00 86.44 91 LYS A C 1
ATOM 700 O O . LYS A 1 91 ? 1.903 -17.085 -9.095 1.00 86.44 91 LYS A O 1
ATOM 705 N N . GLN A 1 92 ? -0.340 -17.348 -8.798 1.00 87.88 92 GLN A N 1
ATOM 706 C CA . GLN A 1 92 ? -0.339 -17.646 -7.362 1.00 87.88 92 GLN A CA 1
ATOM 707 C C . GLN A 1 92 ? 0.243 -19.043 -7.074 1.00 87.88 92 GLN A C 1
ATOM 709 O O . GLN A 1 92 ? 0.425 -19.855 -7.990 1.00 87.88 92 GLN A O 1
ATOM 714 N N . GLY A 1 93 ? 0.507 -19.329 -5.798 1.00 88.75 93 GLY A N 1
ATOM 715 C CA . GLY A 1 93 ? 0.979 -20.622 -5.302 1.00 88.75 93 GLY A CA 1
ATOM 716 C C . GLY A 1 93 ? 2.454 -20.879 -5.598 1.00 88.75 93 GLY A C 1
ATOM 717 O O . GLY A 1 93 ? 2.854 -22.022 -5.833 1.00 88.75 93 GLY A O 1
ATOM 718 N N . LYS A 1 94 ? 3.264 -19.818 -5.669 1.00 90.19 94 LYS A N 1
ATOM 719 C CA . LYS A 1 94 ? 4.709 -19.927 -5.888 1.00 90.19 94 LYS A CA 1
ATOM 720 C C . LYS A 1 94 ? 5.445 -20.038 -4.553 1.00 90.19 94 LYS A C 1
ATOM 722 O O . LYS A 1 94 ? 4.920 -19.746 -3.487 1.00 90.19 94 LYS A O 1
ATOM 727 N N . LEU A 1 95 ? 6.708 -20.449 -4.627 1.00 93.75 95 LEU A N 1
ATOM 728 C CA . LEU A 1 95 ? 7.624 -20.388 -3.492 1.00 93.75 95 LEU A CA 1
ATOM 729 C C . LEU A 1 95 ? 8.455 -19.106 -3.565 1.00 93.75 95 LEU A C 1
ATOM 731 O O . LEU A 1 95 ? 8.965 -18.743 -4.627 1.00 93.75 95 LEU A O 1
ATOM 735 N N . SER A 1 96 ? 8.636 -18.459 -2.419 1.00 91.75 96 SER A N 1
ATOM 736 C CA . SER A 1 96 ? 9.577 -17.365 -2.209 1.00 91.75 96 SER A CA 1
ATOM 737 C C . SER A 1 96 ? 10.863 -17.908 -1.592 1.00 91.75 96 SER A C 1
ATOM 739 O O . SER A 1 96 ? 10.836 -18.591 -0.565 1.00 91.75 96 SER A O 1
ATOM 741 N N . LEU A 1 97 ? 12.000 -17.601 -2.223 1.00 94.06 97 LEU A N 1
ATOM 742 C CA . LEU A 1 97 ? 13.326 -17.985 -1.748 1.00 94.06 97 LEU A CA 1
ATOM 743 C C . LEU A 1 97 ? 14.096 -16.754 -1.265 1.00 94.06 97 LEU A C 1
ATOM 745 O O . LEU A 1 97 ? 14.200 -15.752 -1.974 1.00 94.06 97 LEU A O 1
ATOM 749 N N . ARG A 1 98 ? 14.711 -16.848 -0.083 1.00 93.94 98 ARG A N 1
ATOM 750 C CA . ARG A 1 98 ? 15.563 -15.793 0.484 1.00 93.94 98 ARG A CA 1
ATOM 751 C C . ARG A 1 98 ? 16.922 -16.354 0.873 1.00 93.94 98 ARG A C 1
ATOM 753 O O . ARG A 1 98 ? 17.005 -17.279 1.675 1.00 93.94 98 ARG A O 1
ATOM 760 N N . GLN A 1 99 ? 17.993 -15.772 0.340 1.00 94.88 99 GLN A N 1
ATOM 761 C CA . GLN A 1 99 ? 19.348 -16.149 0.732 1.00 94.88 99 GLN A CA 1
ATOM 762 C C . GLN A 1 99 ? 19.645 -15.685 2.165 1.00 94.88 99 GLN A C 1
ATOM 764 O O . GLN A 1 99 ? 19.353 -14.545 2.532 1.00 94.88 99 GLN A O 1
ATOM 769 N N . VAL A 1 100 ? 20.269 -16.558 2.952 1.00 95.94 100 VAL A N 1
ATOM 770 C CA . VAL A 1 100 ? 20.839 -16.255 4.272 1.00 95.94 100 VAL A CA 1
ATOM 771 C C . VAL A 1 100 ? 22.272 -16.785 4.339 1.00 95.94 100 VAL A C 1
ATOM 773 O O . VAL A 1 100 ? 22.706 -17.545 3.470 1.00 95.94 100 VAL A O 1
ATOM 776 N N . GLY A 1 101 ? 23.042 -16.380 5.351 1.00 96.00 101 GLY A N 1
ATOM 777 C CA . GLY A 1 101 ? 24.410 -16.872 5.530 1.00 96.00 101 GLY A CA 1
ATOM 778 C C . GLY A 1 101 ? 24.444 -18.402 5.592 1.00 96.00 101 GLY A C 1
ATOM 779 O O . GLY A 1 101 ? 23.905 -18.991 6.522 1.00 96.00 101 GLY A O 1
ATOM 780 N N . GLY A 1 102 ? 25.062 -19.039 4.594 1.00 95.25 102 GLY A N 1
ATOM 781 C CA . GLY A 1 102 ? 25.195 -20.497 4.522 1.00 95.25 102 GLY A CA 1
ATOM 782 C C . GLY A 1 102 ? 24.012 -21.260 3.909 1.00 95.25 102 GLY A C 1
ATOM 783 O O . GLY A 1 102 ? 24.055 -22.487 3.909 1.00 95.25 102 GLY A O 1
ATOM 784 N N . GLY A 1 103 ? 22.982 -20.596 3.363 1.00 96.81 103 GLY A N 1
ATOM 785 C CA . GLY A 1 103 ? 21.862 -21.310 2.738 1.00 96.81 103 GLY A CA 1
ATOM 786 C C . GLY A 1 103 ? 20.706 -20.440 2.241 1.00 96.81 103 GLY A C 1
ATOM 787 O O . GLY A 1 103 ? 20.883 -19.277 1.873 1.00 96.81 103 GLY A O 1
ATOM 788 N N . TRP A 1 104 ? 19.513 -21.035 2.224 1.00 97.31 104 TRP A N 1
ATOM 789 C CA . TRP A 1 104 ? 18.276 -20.433 1.727 1.00 97.31 104 TRP A CA 1
ATOM 790 C C . TRP A 1 104 ? 17.121 -20.704 2.690 1.00 97.31 104 TRP A C 1
ATOM 792 O O . TRP A 1 104 ? 17.012 -21.798 3.240 1.00 97.31 104 TRP A O 1
ATOM 802 N N . LEU A 1 105 ? 16.248 -19.716 2.855 1.00 97.06 105 LEU A N 1
ATOM 803 C CA . LEU A 1 105 ? 14.909 -19.884 3.406 1.00 97.06 105 LEU A CA 1
ATOM 804 C C . LEU A 1 105 ? 13.923 -20.045 2.251 1.00 97.06 105 LEU A C 1
ATOM 806 O O . LEU A 1 105 ? 14.075 -19.390 1.217 1.00 97.06 105 LEU A O 1
ATOM 810 N N . VAL A 1 106 ? 12.920 -20.897 2.446 1.00 96.69 106 VAL A N 1
ATOM 811 C CA . VAL A 1 106 ? 11.830 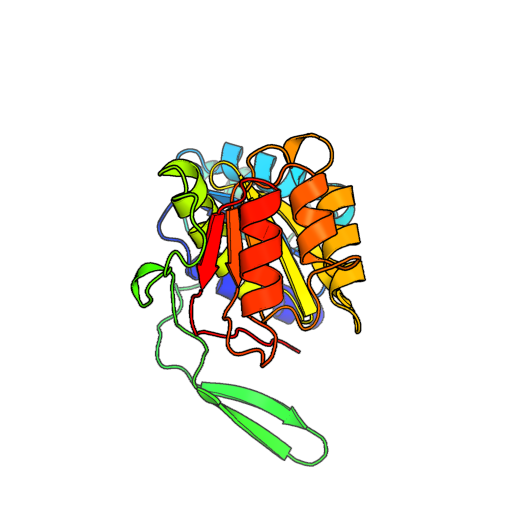-21.135 1.496 1.00 96.69 106 VAL A CA 1
ATOM 812 C C . VAL A 1 106 ? 10.512 -20.982 2.245 1.00 96.69 106 VAL A C 1
ATOM 814 O O . VAL A 1 106 ? 10.365 -21.527 3.337 1.00 96.69 106 VAL A O 1
ATOM 817 N N . GLN A 1 107 ? 9.576 -20.239 1.667 1.00 95.50 107 GLN A N 1
ATOM 818 C CA . GLN A 1 107 ? 8.217 -20.055 2.179 1.00 95.50 107 GLN A CA 1
ATOM 819 C C . GLN A 1 107 ? 7.234 -19.939 1.009 1.00 95.50 107 GLN A C 1
ATOM 821 O O . GLN A 1 107 ? 7.660 -19.685 -0.120 1.00 95.50 107 GLN A O 1
ATOM 826 N N . ASP A 1 108 ? 5.939 -20.072 1.272 1.00 96.06 108 ASP A N 1
ATOM 827 C CA . ASP A 1 108 ? 4.908 -19.753 0.281 1.00 96.06 108 ASP A CA 1
ATOM 828 C C . ASP A 1 108 ? 4.923 -18.250 -0.058 1.00 96.06 108 ASP A C 1
ATOM 830 O O . ASP A 1 108 ? 5.307 -17.409 0.768 1.00 96.06 108 ASP A O 1
ATOM 834 N N . SER A 1 109 ? 4.556 -17.899 -1.293 1.00 93.00 109 SER A N 1
ATOM 835 C CA . SER A 1 109 ? 4.311 -16.506 -1.659 1.00 93.00 109 SER A CA 1
ATOM 836 C C . SER A 1 109 ? 3.109 -15.952 -0.903 1.00 93.00 109 SER A C 1
ATOM 838 O O . SER A 1 109 ? 2.111 -16.629 -0.671 1.00 93.00 109 SER A O 1
ATOM 840 N N . ASP A 1 110 ? 3.223 -14.688 -0.516 1.00 95.12 110 ASP A N 1
ATOM 841 C CA . ASP A 1 110 ? 2.106 -13.932 0.022 1.00 95.12 110 ASP A CA 1
ATOM 842 C C . ASP A 1 110 ? 1.212 -13.510 -1.149 1.00 95.12 110 ASP A C 1
ATOM 844 O O . ASP A 1 110 ? 1.511 -12.540 -1.840 1.00 95.12 110 ASP A O 1
ATOM 848 N N . ASP A 1 111 ? 0.174 -14.297 -1.425 1.00 94.38 111 ASP A N 1
ATOM 849 C CA . ASP A 1 111 ? -0.677 -14.165 -2.617 1.00 94.38 111 ASP A CA 1
ATOM 850 C C . ASP A 1 111 ? -2.068 -13.587 -2.318 1.00 94.38 111 ASP A C 1
ATOM 852 O O . ASP A 1 111 ? -2.862 -13.431 -3.243 1.00 94.38 111 ASP A O 1
ATOM 856 N N . LEU A 1 112 ? -2.359 -13.274 -1.049 1.00 96.19 112 LEU A N 1
ATOM 857 C CA . LEU A 1 112 ? -3.673 -12.785 -0.630 1.00 96.19 112 LEU A CA 1
ATOM 858 C C . LEU A 1 112 ? -3.964 -11.407 -1.228 1.00 96.19 112 LEU A C 1
ATOM 860 O O . LEU A 1 112 ? -3.117 -10.508 -1.158 1.00 96.19 112 LEU A O 1
ATOM 864 N N . THR A 1 113 ? -5.177 -11.245 -1.747 1.00 96.19 113 THR A N 1
ATOM 865 C CA . THR A 1 113 ? -5.734 -9.971 -2.211 1.00 96.19 113 THR A CA 1
ATOM 866 C C . THR A 1 113 ? -6.892 -9.523 -1.307 1.00 96.19 113 THR A C 1
ATOM 868 O O . THR A 1 113 ? -7.359 -10.300 -0.466 1.00 96.19 113 THR A O 1
ATOM 871 N N . PRO A 1 114 ? -7.406 -8.284 -1.452 1.00 96.81 114 PRO A N 1
ATOM 872 C CA . PRO A 1 114 ? -8.559 -7.833 -0.673 1.00 96.81 114 PRO A CA 1
ATOM 873 C C . PRO A 1 114 ? -9.802 -8.724 -0.820 1.00 96.81 114 PRO A C 1
ATOM 875 O O . PRO A 1 114 ? -10.596 -8.812 0.111 1.00 96.81 114 PRO A O 1
ATOM 878 N N . GLN A 1 115 ? -9.954 -9.419 -1.953 1.00 95.19 115 GLN A N 1
ATOM 879 C CA . GLN A 1 115 ? -11.076 -10.326 -2.218 1.00 95.19 115 GLN A CA 1
ATOM 880 C C . GLN A 1 115 ? -10.989 -11.641 -1.428 1.00 95.19 115 GLN A C 1
ATOM 882 O O . GLN A 1 115 ? -12.008 -12.305 -1.236 1.00 95.19 115 GLN A O 1
ATOM 887 N N . ASP A 1 116 ? -9.795 -12.013 -0.961 1.00 96.44 116 ASP A N 1
ATOM 888 C CA . ASP A 1 116 ? -9.558 -13.260 -0.227 1.00 96.44 116 ASP A CA 1
ATOM 889 C C . ASP A 1 116 ? -9.803 -13.123 1.284 1.00 96.44 116 ASP A C 1
ATOM 891 O O . ASP A 1 116 ? -9.790 -14.116 2.017 1.00 96.44 116 ASP A O 1
ATOM 895 N N . ILE A 1 117 ? -9.998 -11.895 1.775 1.00 97.38 117 ILE A N 1
ATOM 896 C CA . ILE A 1 117 ? -10.057 -11.586 3.205 1.00 97.38 117 ILE A CA 1
ATOM 897 C C . ILE A 1 117 ? -11.295 -10.762 3.566 1.00 97.38 117 ILE A C 1
ATOM 899 O O . ILE A 1 117 ? -12.028 -10.270 2.715 1.00 97.38 117 ILE A O 1
ATOM 903 N N . GLN A 1 118 ? -11.541 -10.609 4.868 1.00 97.44 118 GLN A N 1
ATOM 904 C CA . GLN A 1 118 ? -12.596 -9.739 5.379 1.00 97.44 118 GLN A CA 1
ATOM 905 C C . GLN A 1 118 ? -11.995 -8.532 6.090 1.00 97.44 118 GLN A C 1
ATOM 907 O O . GLN A 1 118 ? -11.209 -8.683 7.025 1.00 97.44 118 GLN A O 1
ATOM 912 N N . PHE A 1 119 ? -12.440 -7.339 5.702 1.00 98.50 119 PHE A N 1
ATOM 913 C CA . PHE A 1 119 ? -12.156 -6.092 6.406 1.00 98.50 119 PHE A CA 1
ATOM 914 C C . PHE A 1 119 ? -13.224 -5.878 7.480 1.00 98.50 119 PHE A C 1
ATOM 916 O O . PHE A 1 119 ? -14.293 -5.319 7.235 1.00 98.50 119 PHE A O 1
ATOM 923 N N . LYS A 1 120 ? -12.967 -6.381 8.690 1.00 98.50 120 LYS A N 1
ATOM 924 C CA . LYS A 1 120 ? -13.934 -6.325 9.787 1.00 98.50 120 LYS A CA 1
ATOM 925 C C . LYS A 1 120 ? -13.942 -4.940 10.426 1.00 98.50 120 LYS A C 1
ATOM 927 O O . LYS A 1 120 ? -12.973 -4.566 11.078 1.00 98.50 120 LYS A O 1
ATOM 932 N N . VAL A 1 121 ? -15.059 -4.222 10.329 1.00 98.69 121 VAL A N 1
ATOM 933 C CA . VAL A 1 121 ? -15.270 -2.973 11.079 1.00 98.69 121 VAL A CA 1
ATOM 934 C C . VAL A 1 121 ? -15.312 -3.282 12.579 1.00 98.69 121 VAL A C 1
ATOM 936 O O . VAL A 1 121 ? -16.126 -4.093 13.026 1.00 98.69 121 VAL A O 1
ATOM 939 N N . VAL A 1 122 ? -14.424 -2.652 13.348 1.00 98.56 122 VAL A N 1
ATOM 940 C CA . VAL A 1 122 ? -14.337 -2.803 14.814 1.00 98.56 122 VAL A CA 1
ATOM 941 C C . VAL A 1 122 ? -14.603 -1.504 15.578 1.00 98.56 122 VAL A C 1
ATOM 943 O O . VAL A 1 122 ? -14.849 -1.547 16.780 1.00 98.56 122 VAL A O 1
ATOM 946 N N . SER A 1 123 ? -14.596 -0.361 14.892 1.00 98.56 123 SER A N 1
ATOM 947 C CA . SER A 1 123 ? -15.048 0.933 15.416 1.00 98.56 123 SER A CA 1
ATOM 948 C C . SER A 1 123 ? -16.573 1.094 15.352 1.00 98.56 123 SER A C 1
ATOM 950 O O . SER A 1 123 ? -17.257 0.390 14.614 1.00 98.56 123 SER A O 1
ATOM 952 N N . GLU A 1 124 ? -17.104 2.102 16.045 1.00 98.50 124 GLU A N 1
ATOM 953 C CA . GLU A 1 124 ? -18.513 2.515 15.974 1.00 98.50 124 GLU A CA 1
ATOM 954 C C . GLU A 1 124 ? -18.876 3.097 14.600 1.00 98.50 124 GLU A C 1
ATOM 956 O O . GLU A 1 124 ? -19.935 2.797 14.04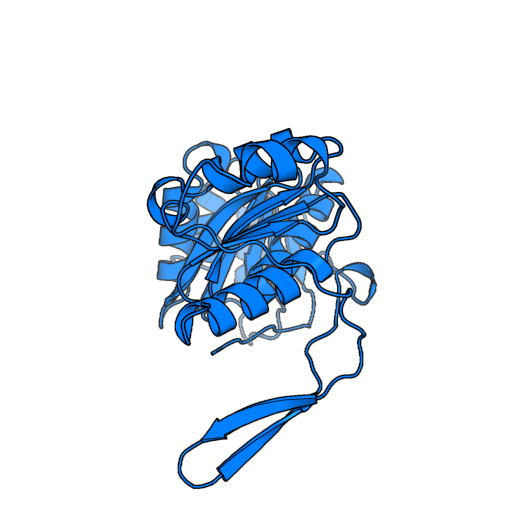4 1.00 98.50 124 GLU A O 1
ATOM 961 N N . ARG A 1 125 ? -17.991 3.920 14.018 1.00 97.75 125 ARG A N 1
ATOM 962 C CA . ARG A 1 125 ? -18.196 4.480 12.678 1.00 97.75 125 ARG A CA 1
ATOM 963 C C . ARG A 1 125 ? -17.947 3.409 11.622 1.00 97.75 125 ARG A C 1
ATOM 965 O O . ARG A 1 125 ? -16.840 2.881 11.514 1.00 97.75 125 ARG A O 1
ATOM 972 N N . THR A 1 126 ? -18.944 3.166 10.781 1.00 97.69 126 THR A N 1
ATOM 973 C CA . THR A 1 126 ? -18.792 2.364 9.558 1.00 97.69 126 THR A CA 1
ATOM 974 C C . THR A 1 126 ? -18.192 3.234 8.446 1.00 97.69 126 THR A C 1
ATOM 976 O O . THR A 1 126 ? -18.641 4.376 8.302 1.00 97.69 126 THR A O 1
ATOM 979 N N . PRO A 1 127 ? -17.188 2.749 7.690 1.00 97.38 127 PRO A N 1
ATOM 980 C CA . PRO A 1 127 ? -16.605 3.525 6.602 1.00 97.38 127 PRO A CA 1
ATOM 981 C C . PRO A 1 127 ? -17.629 3.755 5.491 1.00 97.38 127 PRO A C 1
ATOM 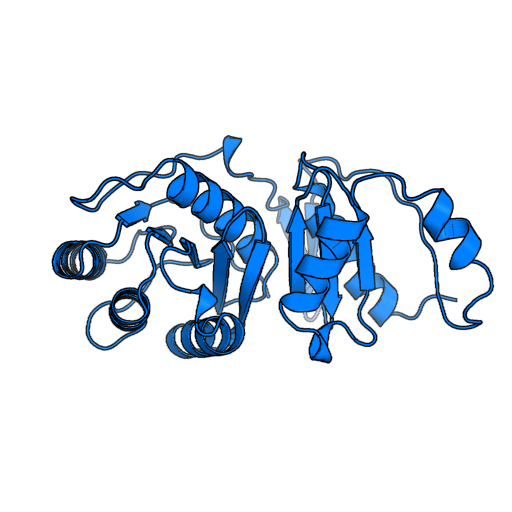983 O O . PRO A 1 127 ? -18.531 2.941 5.273 1.00 97.38 127 PRO A O 1
ATOM 986 N N . LEU A 1 128 ? -17.471 4.860 4.770 1.00 96.25 128 LEU A N 1
ATOM 987 C CA . LEU A 1 128 ? -18.155 5.044 3.494 1.00 96.25 128 LEU A CA 1
ATOM 988 C C . LEU A 1 128 ? -17.635 4.018 2.474 1.00 96.25 128 LEU A C 1
ATOM 990 O O . LEU A 1 128 ? -16.521 3.515 2.602 1.00 96.25 128 LEU A O 1
ATOM 994 N N . GLU A 1 129 ? -18.421 3.733 1.436 1.00 96.69 129 GLU A N 1
ATOM 995 C CA . GLU A 1 129 ? -18.047 2.757 0.399 1.00 96.69 129 GLU A CA 1
ATOM 996 C C . GLU A 1 129 ? -16.703 3.099 -0.264 1.00 96.69 129 GLU A C 1
ATOM 998 O O . GLU A 1 129 ? -15.850 2.231 -0.429 1.00 96.69 129 GLU A O 1
ATOM 1003 N N . ASN A 1 130 ? -16.466 4.381 -0.553 1.00 96.06 130 ASN A N 1
ATOM 1004 C CA . ASN A 1 130 ? -15.199 4.849 -1.109 1.00 96.06 130 ASN A CA 1
ATOM 1005 C C . ASN A 1 130 ? -14.029 4.729 -0.115 1.00 96.06 130 ASN A C 1
ATOM 1007 O O . ASN A 1 130 ? -12.924 4.402 -0.525 1.00 96.06 130 ASN A O 1
ATOM 1011 N N . GLU A 1 131 ? -14.257 4.944 1.185 1.00 97.62 131 GLU A N 1
ATOM 1012 C CA . GLU A 1 131 ? -13.213 4.786 2.208 1.00 97.62 131 GLU A CA 1
ATOM 1013 C C . GLU A 1 131 ? -12.830 3.316 2.413 1.00 97.62 131 GLU A C 1
ATOM 1015 O O . GLU A 1 131 ? -11.661 3.019 2.652 1.00 97.62 131 GLU A O 1
ATOM 1020 N N . LEU A 1 132 ? -13.800 2.397 2.324 1.00 98.50 132 LEU A N 1
ATOM 1021 C CA . LEU A 1 132 ? -13.535 0.960 2.365 1.00 98.50 132 LEU A CA 1
ATOM 1022 C C . LEU A 1 132 ? -12.726 0.529 1.137 1.00 98.50 132 LEU A C 1
ATOM 1024 O O . LEU A 1 132 ? -11.694 -0.117 1.289 1.00 98.50 132 LEU A O 1
ATOM 1028 N N . HIS A 1 133 ? -13.151 0.954 -0.054 1.00 98.31 133 HIS A N 1
ATOM 1029 C CA . HIS A 1 133 ? -12.434 0.693 -1.304 1.00 98.31 133 HIS A CA 1
ATOM 1030 C C . HIS A 1 133 ? -10.992 1.231 -1.263 1.00 98.31 133 HIS A C 1
ATOM 1032 O O . HIS A 1 133 ? -10.040 0.533 -1.613 1.00 98.31 133 HIS A O 1
ATOM 1038 N N . ASP A 1 134 ? -10.797 2.449 -0.755 1.00 98.62 134 ASP A N 1
ATOM 1039 C CA . ASP A 1 134 ? -9.463 3.032 -0.589 1.00 98.62 134 ASP A CA 1
ATOM 1040 C C . ASP A 1 134 ? -8.624 2.289 0.462 1.00 98.62 134 ASP A C 1
ATOM 1042 O O . ASP A 1 134 ? -7.403 2.186 0.315 1.00 98.62 134 ASP A O 1
ATOM 1046 N N . ALA A 1 135 ? -9.250 1.738 1.508 1.00 98.75 135 ALA A N 1
ATOM 1047 C CA . ALA A 1 135 ? -8.570 0.919 2.508 1.00 98.75 135 ALA A CA 1
ATOM 1048 C C . ALA A 1 135 ? -8.100 -0.421 1.925 1.00 98.75 135 ALA A C 1
ATOM 1050 O O . ALA A 1 135 ? -6.973 -0.836 2.198 1.00 98.75 135 ALA A O 1
ATOM 1051 N N . GLU A 1 136 ? -8.911 -1.062 1.081 1.00 98.81 136 GLU A N 1
ATOM 1052 C CA . GLU A 1 136 ? -8.542 -2.269 0.331 1.00 98.81 136 GLU A CA 1
ATOM 1053 C C . GLU A 1 136 ? -7.362 -1.997 -0.612 1.00 98.81 136 GLU A C 1
ATOM 1055 O O . GLU A 1 136 ? -6.374 -2.738 -0.614 1.00 98.81 136 GLU A O 1
ATOM 1060 N N . PHE A 1 137 ? -7.412 -0.887 -1.356 1.00 98.81 137 PHE A N 1
ATOM 1061 C CA . PHE A 1 137 ? -6.320 -0.452 -2.227 1.00 98.81 137 PHE A CA 1
ATOM 1062 C C . PHE A 1 137 ? -5.034 -0.154 -1.438 1.00 98.81 137 PHE A C 1
ATOM 1064 O O . PHE A 1 137 ? -3.946 -0.600 -1.818 1.00 98.81 137 PHE A O 1
ATOM 1071 N N . ALA A 1 138 ? -5.133 0.582 -0.325 1.00 98.88 138 ALA A N 1
ATOM 1072 C CA . ALA A 1 138 ? -3.993 0.895 0.535 1.00 98.88 138 ALA A CA 1
ATOM 1073 C C . ALA A 1 138 ? -3.385 -0.374 1.147 1.00 98.88 138 ALA A C 1
ATOM 1075 O O . ALA A 1 138 ? -2.159 -0.493 1.216 1.00 98.88 138 ALA A O 1
ATOM 1076 N N . TRP A 1 139 ? -4.225 -1.325 1.562 1.00 98.81 139 TRP A N 1
ATOM 1077 C CA . TRP A 1 139 ? -3.807 -2.605 2.128 1.00 98.81 139 TRP A CA 1
ATOM 1078 C C . TRP A 1 139 ? -3.071 -3.465 1.097 1.00 98.81 139 TRP A C 1
ATOM 1080 O O . TRP A 1 139 ? -1.999 -3.999 1.386 1.00 98.81 139 TRP A O 1
ATOM 1090 N N . LEU A 1 140 ? -3.555 -3.503 -0.146 1.00 98.62 140 LEU A N 1
ATOM 1091 C CA . LEU A 1 140 ? -2.842 -4.189 -1.220 1.00 98.62 140 LEU A CA 1
ATOM 1092 C C . LEU A 1 140 ? -1.500 -3.510 -1.533 1.00 98.62 140 LEU A C 1
ATOM 1094 O O . LEU A 1 140 ? -0.488 -4.176 -1.726 1.00 98.62 140 LEU A O 1
ATOM 1098 N N . CYS A 1 141 ? -1.442 -2.177 -1.509 1.00 98.69 141 CYS A N 1
ATOM 1099 C CA . CYS A 1 141 ? -0.184 -1.451 -1.688 1.00 98.69 141 CYS A CA 1
ATOM 1100 C C . CYS A 1 141 ? 0.822 -1.717 -0.553 1.00 98.69 141 CYS A C 1
ATOM 1102 O O . CYS A 1 141 ? 2.012 -1.908 -0.825 1.00 98.69 141 CYS A O 1
ATOM 1104 N N . VAL A 1 142 ? 0.380 -1.712 0.715 1.00 98.75 142 VAL A N 1
ATOM 1105 C CA . VAL A 1 142 ? 1.281 -1.811 1.882 1.00 98.75 142 VAL A CA 1
ATOM 1106 C C . VAL A 1 142 ? 2.006 -3.157 1.933 1.00 98.75 142 VAL A C 1
ATOM 1108 O O . VAL A 1 142 ? 3.164 -3.197 2.343 1.00 98.75 142 VAL A O 1
ATOM 1111 N N . LYS A 1 143 ? 1.398 -4.222 1.391 1.00 98.31 143 LYS A N 1
ATOM 1112 C CA . LYS A 1 143 ? 2.006 -5.550 1.181 1.00 98.31 143 LYS A CA 1
ATOM 1113 C C . LYS A 1 143 ? 3.348 -5.514 0.439 1.00 98.31 143 LYS A C 1
ATOM 1115 O O . LYS A 1 143 ? 4.230 -6.349 0.665 1.00 98.31 143 LYS A O 1
ATOM 1120 N N . HIS A 1 144 ? 3.534 -4.541 -0.453 1.00 98.19 144 HIS A N 1
ATOM 1121 C CA . HIS A 1 144 ? 4.743 -4.406 -1.270 1.00 98.19 144 HIS A CA 1
ATOM 1122 C C . HIS A 1 144 ? 5.757 -3.399 -0.712 1.00 98.19 144 HIS A C 1
ATOM 1124 O O . HIS A 1 144 ? 6.844 -3.250 -1.277 1.00 98.19 144 HIS A O 1
ATOM 1130 N N . VAL A 1 145 ? 5.451 -2.736 0.404 1.00 98.50 145 VAL A N 1
ATOM 1131 C CA . VAL A 1 145 ? 6.334 -1.769 1.067 1.00 98.50 145 VAL A CA 1
ATOM 1132 C C . VAL A 1 145 ? 7.129 -2.472 2.172 1.00 98.50 145 VAL A C 1
ATOM 1134 O O . VAL A 1 145 ? 6.609 -3.318 2.890 1.00 98.50 145 VAL A O 1
ATOM 1137 N N . LYS A 1 146 ? 8.423 -2.159 2.312 1.00 97.94 146 LYS A N 1
ATOM 1138 C CA . LYS A 1 146 ? 9.269 -2.755 3.362 1.00 97.94 146 LYS A CA 1
ATOM 1139 C C . LYS A 1 146 ? 8.831 -2.313 4.763 1.00 97.94 146 LYS A C 1
ATOM 1141 O O . LYS A 1 146 ? 8.574 -1.134 5.001 1.00 97.94 146 LYS A O 1
ATOM 1146 N N . SER A 1 147 ? 8.822 -3.249 5.703 1.00 97.75 147 SER A N 1
ATOM 1147 C CA . SER A 1 147 ? 8.311 -3.059 7.063 1.00 97.75 147 SER A CA 1
ATOM 1148 C C . SER A 1 147 ? 9.239 -2.239 7.974 1.00 97.75 147 SER A C 1
ATOM 1150 O O . SER A 1 147 ? 10.459 -2.316 7.847 1.00 97.75 147 SER A O 1
ATOM 1152 N N . ASN A 1 148 ? 8.724 -1.491 8.961 1.00 98.12 148 ASN A N 1
ATOM 1153 C CA . ASN A 1 148 ? 7.297 -1.230 9.212 1.00 98.12 148 ASN A CA 1
ATOM 1154 C C . ASN A 1 148 ? 6.728 -0.291 8.149 1.00 98.12 148 ASN A C 1
ATOM 1156 O O . ASN A 1 148 ? 7.326 0.755 7.882 1.00 98.12 148 ASN A O 1
ATOM 1160 N N . ALA A 1 149 ? 5.569 -0.631 7.595 1.00 98.62 149 ALA A N 1
ATOM 1161 C CA . ALA A 1 149 ? 5.013 0.074 6.453 1.00 98.62 149 ALA A CA 1
ATOM 1162 C C . ALA A 1 149 ? 3.670 0.741 6.771 1.00 98.62 149 ALA A C 1
ATOM 1164 O O . ALA A 1 149 ? 2.812 0.192 7.467 1.00 98.62 149 ALA A O 1
ATOM 1165 N N . ILE A 1 150 ? 3.509 1.950 6.235 1.00 98.88 150 ILE A N 1
ATOM 1166 C CA . ILE A 1 150 ? 2.250 2.694 6.210 1.00 98.88 150 ILE A CA 1
ATOM 1167 C C . ILE A 1 150 ? 2.027 3.183 4.785 1.00 98.88 150 ILE A C 1
ATOM 1169 O O . ILE A 1 150 ? 2.921 3.806 4.208 1.00 98.88 150 ILE A O 1
ATOM 1173 N N . VAL A 1 151 ? 0.838 2.939 4.244 1.00 98.94 151 VAL A N 1
ATOM 1174 C CA . VAL A 1 151 ? 0.371 3.526 2.983 1.00 98.94 151 VAL A CA 1
ATOM 1175 C C . VAL A 1 151 ? -0.883 4.340 3.256 1.00 98.94 151 VAL A C 1
ATOM 1177 O O . VAL A 1 151 ? -1.775 3.886 3.966 1.00 98.94 151 VAL A O 1
ATOM 1180 N N . ILE A 1 152 ? -0.942 5.538 2.683 1.00 98.94 152 ILE A N 1
ATOM 1181 C CA . ILE A 1 152 ? -2.134 6.381 2.640 1.00 98.94 152 ILE A CA 1
ATOM 1182 C C . ILE A 1 152 ? -2.581 6.448 1.188 1.00 98.94 152 ILE A C 1
ATOM 1184 O O . ILE A 1 152 ? -1.775 6.783 0.312 1.00 98.94 152 ILE A O 1
ATOM 1188 N N . ALA A 1 153 ? -3.846 6.140 0.938 1.00 98.88 153 ALA A N 1
ATOM 1189 C CA . ALA A 1 153 ? -4.421 6.163 -0.394 1.00 98.88 153 ALA A CA 1
ATOM 1190 C C . ALA A 1 153 ? -5.804 6.808 -0.406 1.00 98.88 153 ALA A C 1
ATOM 1192 O O . ALA A 1 153 ? -6.517 6.816 0.598 1.00 98.88 153 ALA A O 1
ATOM 1193 N N . LYS A 1 154 ? -6.152 7.365 -1.561 1.00 98.75 154 LYS A N 1
ATOM 1194 C CA . LYS A 1 154 ? -7.460 7.945 -1.825 1.00 98.75 154 LYS A CA 1
ATOM 1195 C C . LYS A 1 154 ? -7.789 7.853 -3.304 1.00 98.75 154 LYS A C 1
ATOM 1197 O O . LYS A 1 154 ? -6.908 8.096 -4.130 1.00 98.75 154 LYS A O 1
ATOM 1202 N N . ASP A 1 155 ? -9.036 7.542 -3.624 1.00 98.25 155 ASP A N 1
ATOM 1203 C CA . ASP A 1 155 ? -9.539 7.381 -4.984 1.00 98.25 155 ASP A CA 1
ATOM 1204 C C . ASP A 1 155 ? -8.603 6.499 -5.830 1.00 98.25 155 ASP A C 1
ATOM 1206 O O . ASP A 1 155 ? -8.101 6.945 -6.865 1.00 98.25 155 ASP A O 1
ATOM 1210 N N . ASP A 1 156 ? -8.290 5.274 -5.385 1.00 98.38 156 ASP A N 1
ATOM 1211 C CA . ASP A 1 156 ? -7.390 4.340 -6.099 1.00 98.38 156 ASP A CA 1
ATOM 1212 C C . ASP A 1 156 ? -5.969 4.899 -6.375 1.00 98.38 156 ASP A C 1
ATOM 1214 O O . ASP A 1 156 ? -5.308 4.520 -7.347 1.00 98.38 156 ASP A O 1
ATOM 1218 N N . CYS A 1 157 ? -5.494 5.854 -5.571 1.00 98.62 157 CYS A N 1
ATOM 1219 C CA . CYS A 1 157 ? -4.168 6.460 -5.707 1.00 98.62 157 CYS A CA 1
ATOM 1220 C C . CYS A 1 157 ? -3.426 6.489 -4.378 1.00 98.62 157 CYS A C 1
ATOM 1222 O O . CYS A 1 157 ? -3.929 6.994 -3.377 1.00 98.62 157 CYS A O 1
ATOM 1224 N N . MET A 1 158 ? -2.178 6.026 -4.386 1.00 98.81 158 MET A N 1
ATOM 1225 C CA . MET A 1 158 ? -1.262 6.228 -3.272 1.00 98.81 158 MET A CA 1
ATOM 1226 C C . MET A 1 158 ? -0.946 7.721 -3.149 1.00 98.81 158 MET A C 1
ATOM 1228 O O . MET A 1 158 ? -0.383 8.319 -4.062 1.00 98.81 158 MET A O 1
ATOM 1232 N N . LEU A 1 159 ? -1.276 8.310 -2.002 1.00 98.75 159 LEU A N 1
ATOM 1233 C CA . LEU A 1 159 ? -0.927 9.690 -1.661 1.00 98.75 159 LEU A CA 1
ATOM 1234 C C . LEU A 1 159 ? 0.431 9.767 -0.960 1.00 98.75 159 LEU A C 1
ATOM 1236 O O . LEU A 1 159 ? 1.158 10.746 -1.091 1.00 98.75 159 LEU A O 1
ATOM 1240 N N . GLY A 1 160 ? 0.786 8.727 -0.207 1.00 98.38 160 GLY A N 1
ATOM 1241 C CA . GLY A 1 160 ? 2.055 8.674 0.499 1.00 98.38 160 GLY A CA 1
ATOM 1242 C C . GLY A 1 160 ? 2.335 7.310 1.104 1.00 98.38 160 GLY A C 1
ATOM 1243 O O . GLY A 1 160 ? 1.423 6.583 1.490 1.00 98.38 160 GLY A O 1
ATOM 1244 N N . MET A 1 161 ? 3.619 6.976 1.219 1.00 98.50 161 MET A N 1
ATOM 1245 C CA . MET A 1 161 ? 4.074 5.777 1.917 1.00 98.50 161 MET A CA 1
ATOM 1246 C C . MET A 1 161 ? 5.273 6.074 2.812 1.00 98.50 161 MET A C 1
ATOM 1248 O O . MET A 1 161 ? 6.152 6.867 2.453 1.00 98.50 161 MET A O 1
ATOM 1252 N N . GLY A 1 162 ? 5.303 5.418 3.968 1.00 98.31 162 GLY A N 1
ATOM 1253 C CA . GLY A 1 162 ? 6.456 5.332 4.850 1.00 98.31 162 GLY A CA 1
ATOM 1254 C C . GLY A 1 162 ? 6.937 3.895 4.926 1.00 98.31 162 GLY A C 1
ATOM 1255 O O . GLY A 1 162 ? 6.150 2.992 5.196 1.00 98.31 162 GLY A O 1
ATOM 1256 N N . SER A 1 163 ? 8.229 3.699 4.678 1.00 96.81 163 SER A N 1
ATOM 1257 C CA . SER A 1 163 ? 8.843 2.385 4.500 1.00 96.81 163 SER A CA 1
ATOM 1258 C C . SER A 1 163 ? 10.064 2.210 5.395 1.00 96.81 163 SER A C 1
ATOM 1260 O O . SER A 1 163 ? 10.825 3.159 5.625 1.00 96.81 163 SER A O 1
ATOM 1262 N N . GLY A 1 164 ? 10.272 0.980 5.861 1.00 94.06 164 GLY A N 1
ATOM 1263 C CA . GLY A 1 164 ? 11.546 0.511 6.399 1.00 94.06 164 GLY A CA 1
ATOM 1264 C C . GLY A 1 164 ? 11.936 1.100 7.751 1.00 94.06 164 GLY A C 1
ATOM 1265 O O . GLY A 1 164 ? 13.105 1.016 8.126 1.00 94.06 164 GLY A O 1
ATOM 1266 N N . GLN A 1 165 ? 11.007 1.735 8.474 1.00 97.06 165 GLN A N 1
ATOM 1267 C CA . GLN A 1 165 ? 11.334 2.339 9.764 1.00 97.06 165 GLN A CA 1
ATOM 1268 C C . GLN A 1 165 ? 11.287 1.297 10.890 1.00 97.06 165 GLN A C 1
ATOM 1270 O O . GLN A 1 165 ? 10.342 0.501 10.959 1.00 97.06 165 GLN A O 1
ATOM 1275 N N . PRO A 1 166 ? 12.243 1.334 11.841 1.00 93.44 166 PRO A N 1
ATOM 1276 C CA . PRO A 1 166 ? 12.171 0.519 13.053 1.00 93.44 166 PRO A CA 1
ATOM 1277 C C . PRO A 1 166 ? 10.932 0.829 13.903 1.00 93.44 166 PRO A C 1
ATOM 1279 O O . PRO A 1 166 ? 10.394 -0.064 14.550 1.00 93.44 166 PRO A O 1
ATOM 1282 N N . ASN A 1 167 ? 10.465 2.083 13.875 1.00 93.50 167 ASN A N 1
ATOM 1283 C CA . ASN A 1 167 ? 9.269 2.540 14.577 1.00 93.50 167 ASN A CA 1
ATOM 1284 C C . ASN A 1 167 ? 8.182 2.960 13.577 1.00 93.50 167 ASN A C 1
ATOM 1286 O O . ASN A 1 167 ? 8.428 3.761 12.676 1.00 93.50 167 ASN A O 1
ATOM 1290 N N . ARG A 1 168 ? 6.964 2.448 13.765 1.00 96.06 168 ARG A N 1
ATOM 1291 C CA . ARG A 1 168 ? 5.838 2.685 12.865 1.00 96.06 168 ARG A CA 1
ATOM 1292 C C . ARG A 1 168 ? 5.313 4.117 12.872 1.00 96.06 168 ARG A C 1
ATOM 1294 O O . ARG A 1 168 ? 4.856 4.571 11.827 1.00 96.06 168 ARG A O 1
ATOM 1301 N N . VAL A 1 169 ? 5.425 4.844 13.985 1.00 97.31 169 VAL A N 1
ATOM 1302 C CA . VAL A 1 169 ? 5.033 6.265 14.019 1.00 97.31 169 VAL A CA 1
ATOM 1303 C C . VAL A 1 169 ? 5.860 7.098 13.034 1.00 97.31 169 VAL A C 1
ATOM 1305 O O . VAL A 1 169 ? 5.342 8.018 12.409 1.00 97.31 169 VAL A O 1
ATOM 1308 N N . GLU A 1 170 ? 7.122 6.728 12.798 1.00 98.12 170 GLU A N 1
ATOM 1309 C CA . GLU A 1 170 ? 7.956 7.400 11.798 1.00 98.12 170 GLU A CA 1
ATOM 1310 C C . GLU A 1 170 ? 7.531 7.043 10.371 1.00 98.12 170 GLU A C 1
ATOM 1312 O O . GLU A 1 170 ? 7.488 7.925 9.511 1.00 98.12 170 GLU A O 1
ATOM 1317 N N . SER A 1 171 ? 7.128 5.792 10.113 1.00 98.44 171 SER A N 1
ATOM 1318 C CA . SER A 1 171 ? 6.511 5.424 8.831 1.00 98.44 171 SER A CA 1
ATOM 1319 C C . SER A 1 171 ? 5.228 6.216 8.584 1.00 98.44 171 SER A C 1
ATOM 1321 O O . SER A 1 171 ? 5.053 6.768 7.499 1.00 98.44 171 SER A O 1
ATOM 1323 N N . LEU A 1 172 ? 4.370 6.365 9.596 1.00 98.69 172 LEU A N 1
ATOM 1324 C CA . LEU A 1 172 ? 3.178 7.206 9.496 1.00 98.69 172 LEU A CA 1
ATOM 1325 C C . LEU A 1 172 ? 3.548 8.650 9.150 1.00 98.69 172 LEU A C 1
ATOM 1327 O O . LEU A 1 172 ? 3.017 9.201 8.193 1.00 98.69 172 LEU A O 1
ATOM 1331 N N . ARG A 1 173 ? 4.480 9.259 9.887 1.00 98.56 173 ARG A N 1
ATOM 1332 C CA . ARG A 1 173 ? 4.907 10.648 9.660 1.00 98.56 173 ARG A CA 1
ATOM 1333 C C . ARG A 1 173 ? 5.456 10.871 8.263 1.00 98.56 173 ARG A C 1
ATOM 1335 O O . ARG A 1 173 ? 5.191 11.906 7.658 1.00 98.56 173 ARG A O 1
ATOM 1342 N N . ILE A 1 174 ? 6.222 9.918 7.733 1.00 98.56 174 ILE A N 1
ATOM 1343 C CA . ILE A 1 174 ? 6.695 9.974 6.347 1.00 98.56 174 ILE A CA 1
ATOM 1344 C C . ILE A 1 174 ? 5.505 9.925 5.382 1.00 98.56 174 ILE A C 1
ATOM 1346 O O . ILE A 1 174 ? 5.438 10.769 4.489 1.00 98.56 174 ILE A O 1
ATOM 1350 N N . ALA A 1 175 ? 4.571 8.988 5.571 1.00 98.69 175 ALA A N 1
ATOM 1351 C CA . ALA A 1 175 ? 3.390 8.859 4.720 1.00 98.69 175 ALA A CA 1
ATOM 1352 C C . ALA A 1 175 ? 2.520 10.129 4.751 1.00 98.69 175 ALA A C 1
ATOM 1354 O O . ALA A 1 175 ? 2.178 10.650 3.692 1.00 98.69 175 ALA A O 1
ATOM 1355 N N . LEU A 1 176 ? 2.247 10.680 5.940 1.00 98.69 176 LEU A N 1
ATOM 1356 C CA . LEU A 1 176 ? 1.492 11.923 6.136 1.00 98.69 176 LEU A CA 1
ATOM 1357 C C . LEU A 1 176 ? 2.169 13.118 5.461 1.00 98.69 176 LEU A C 1
ATOM 1359 O O . LEU A 1 176 ? 1.514 13.878 4.754 1.00 98.69 176 LEU A O 1
ATOM 1363 N N . ARG A 1 177 ? 3.493 13.273 5.623 1.00 98.38 177 ARG A N 1
ATOM 1364 C CA . ARG A 1 177 ? 4.241 14.356 4.964 1.00 98.38 177 ARG A CA 1
ATOM 1365 C C . ARG A 1 177 ? 4.151 14.288 3.441 1.00 98.38 177 ARG A C 1
ATOM 1367 O O . ARG A 1 177 ? 4.136 15.338 2.810 1.00 98.38 177 ARG A O 1
ATOM 1374 N N . LYS A 1 178 ? 4.122 13.084 2.862 1.00 98.00 178 LYS A N 1
ATOM 1375 C CA . LYS A 1 178 ? 3.958 12.897 1.412 1.00 98.00 178 LYS A CA 1
ATOM 1376 C C . LYS A 1 178 ? 2.525 13.173 0.958 1.00 98.00 178 LYS A C 1
ATOM 1378 O O . LYS A 1 178 ? 2.344 13.893 -0.015 1.00 98.00 178 LYS A O 1
ATOM 1383 N N . ALA A 1 179 ? 1.535 12.667 1.697 1.00 98.25 179 ALA A N 1
ATOM 1384 C CA . ALA A 1 179 ? 0.122 12.864 1.383 1.00 98.25 179 ALA A CA 1
ATOM 1385 C C . ALA A 1 179 ? -0.319 14.335 1.499 1.00 98.25 179 ALA A C 1
ATOM 1387 O O . ALA A 1 179 ? -1.222 14.768 0.784 1.00 98.25 179 ALA A O 1
ATOM 1388 N N . GLY A 1 180 ? 0.317 15.113 2.382 1.00 97.62 180 GLY A N 1
ATOM 1389 C CA . GLY A 1 180 ? 0.017 16.532 2.562 1.00 97.62 180 GLY A CA 1
ATOM 1390 C C . GLY A 1 180 ? -1.456 16.765 2.903 1.00 97.62 180 GLY A C 1
ATOM 1391 O O . GLY A 1 180 ? -2.054 16.008 3.663 1.00 97.62 180 GLY A O 1
ATOM 1392 N N . ASP A 1 181 ? -2.060 17.799 2.317 1.00 96.06 181 ASP A N 1
ATOM 1393 C CA . ASP A 1 181 ? -3.469 18.144 2.559 1.00 96.06 181 ASP A CA 1
ATOM 1394 C C . ASP A 1 181 ? -4.468 17.137 1.960 1.00 96.06 181 ASP A C 1
ATOM 1396 O O . ASP A 1 181 ? -5.636 17.116 2.362 1.00 96.06 181 ASP A O 1
ATOM 1400 N N . GLU A 1 182 ? -4.029 16.282 1.027 1.00 97.44 182 GLU A N 1
ATOM 1401 C CA . GLU A 1 182 ? -4.879 15.277 0.371 1.00 97.44 182 GLU A CA 1
ATOM 1402 C C . GLU A 1 182 ? -5.240 14.111 1.309 1.00 97.44 182 GLU A C 1
ATOM 1404 O O . GLU A 1 182 ? -6.148 13.340 1.006 1.00 97.44 182 GLU A O 1
ATOM 1409 N N . VAL A 1 183 ? -4.604 14.030 2.487 1.00 98.06 183 VAL A N 1
ATOM 1410 C CA . VAL A 1 183 ? -4.874 13.032 3.539 1.00 98.06 183 VAL A CA 1
ATOM 1411 C C . VAL A 1 183 ? -6.319 13.049 4.059 1.00 98.06 183 VAL A C 1
ATOM 1413 O O . VAL A 1 183 ? -6.803 12.052 4.593 1.00 98.06 183 VAL A O 1
ATOM 1416 N N . LYS A 1 184 ? -7.035 14.171 3.928 1.00 98.00 184 LYS A N 1
ATOM 1417 C CA . LYS A 1 184 ? -8.381 14.326 4.497 1.00 98.00 184 LYS A CA 1
ATOM 1418 C C . LYS A 1 184 ? -9.378 13.376 3.830 1.00 98.00 184 LYS A C 1
ATOM 1420 O O . LYS A 1 184 ? -9.633 13.467 2.625 1.00 98.00 184 LYS A O 1
ATOM 1425 N N . GLY A 1 185 ? -9.971 12.498 4.633 1.00 97.44 185 GLY A N 1
ATOM 1426 C CA . GLY A 1 185 ? -10.873 11.437 4.188 1.00 97.44 185 GLY A CA 1
ATOM 1427 C C . GLY A 1 185 ? -10.180 10.325 3.398 1.00 97.44 185 GLY A C 1
ATOM 1428 O O . GLY A 1 185 ? -10.870 9.530 2.779 1.00 97.44 185 GLY A O 1
ATOM 1429 N N . ALA A 1 186 ? -8.843 10.288 3.371 1.00 98.62 186 ALA A N 1
ATOM 1430 C CA . ALA A 1 186 ? -8.093 9.183 2.788 1.00 98.62 186 ALA A CA 1
ATOM 1431 C C . ALA A 1 186 ? -8.144 7.957 3.709 1.00 98.62 186 ALA A C 1
ATOM 1433 O O . ALA A 1 186 ? -8.373 8.082 4.920 1.00 98.62 186 ALA A O 1
ATOM 1434 N N . ALA A 1 187 ? -7.878 6.786 3.144 1.00 98.88 187 ALA A N 1
ATOM 1435 C CA . ALA A 1 187 ? -7.665 5.572 3.909 1.00 98.88 187 ALA A CA 1
ATOM 1436 C C . ALA A 1 187 ? -6.177 5.371 4.206 1.00 98.88 187 ALA A C 1
ATOM 1438 O O . ALA A 1 187 ? -5.300 5.713 3.409 1.00 98.88 187 ALA A O 1
ATOM 1439 N N . LEU A 1 188 ? -5.891 4.788 5.363 1.00 98.81 188 LEU A N 1
ATOM 1440 C CA . LEU A 1 188 ? -4.563 4.368 5.778 1.00 98.81 188 LEU A CA 1
ATOM 1441 C C . LEU A 1 188 ? -4.547 2.852 5.945 1.00 98.81 188 LEU A C 1
ATOM 1443 O O . LEU A 1 188 ? -5.435 2.304 6.586 1.00 98.81 188 LEU A O 1
ATOM 1447 N N . ALA A 1 189 ? -3.500 2.189 5.465 1.00 98.88 189 ALA A N 1
ATOM 1448 C CA . ALA A 1 189 ? -3.231 0.791 5.775 1.00 98.88 189 ALA A CA 1
ATOM 1449 C C . ALA A 1 189 ? -1.863 0.617 6.438 1.00 98.88 189 ALA A C 1
ATOM 1451 O O . ALA A 1 189 ? -0.877 1.249 6.041 1.00 98.88 189 ALA A O 1
ATOM 1452 N N . SER A 1 190 ? -1.799 -0.275 7.427 1.00 98.81 190 SER A N 1
ATOM 1453 C CA . SER A 1 190 ? -0.550 -0.747 8.021 1.00 98.81 190 SER A CA 1
ATOM 1454 C C . SER A 1 190 ? -0.318 -2.223 7.724 1.00 98.81 190 SER A C 1
ATOM 1456 O O . SER A 1 190 ? -1.238 -3.035 7.797 1.00 98.81 190 SER A O 1
ATOM 1458 N N . ASP A 1 191 ? 0.936 -2.581 7.441 1.00 98.50 191 ASP A N 1
ATOM 1459 C CA . ASP A 1 191 ? 1.348 -3.971 7.228 1.00 98.50 191 ASP A CA 1
ATOM 1460 C C . ASP A 1 191 ? 1.212 -4.857 8.476 1.00 98.50 191 ASP A C 1
ATOM 1462 O O . ASP A 1 191 ? 1.169 -6.081 8.354 1.00 98.50 191 ASP A O 1
ATOM 1466 N N . ALA A 1 192 ? 1.162 -4.257 9.668 1.00 98.19 192 ALA A N 1
ATOM 1467 C CA . ALA A 1 192 ? 1.111 -4.920 10.968 1.00 98.19 192 ALA A CA 1
ATOM 1468 C C . ALA A 1 192 ? 0.238 -4.141 11.973 1.00 98.19 192 ALA A C 1
ATOM 1470 O O . ALA A 1 192 ? -0.182 -3.021 11.704 1.00 98.19 192 ALA A O 1
ATOM 1471 N N . PHE A 1 193 ? -0.035 -4.717 13.152 1.00 97.19 193 PHE A N 1
ATOM 1472 C CA . PHE A 1 193 ? -0.918 -4.099 14.159 1.00 97.19 193 PHE A CA 1
ATOM 1473 C C . PHE A 1 193 ? -0.258 -2.942 14.917 1.00 97.19 193 PHE A C 1
ATOM 1475 O O . PHE A 1 193 ? 0.940 -3.028 15.221 1.00 97.19 193 PHE A O 1
ATOM 1482 N N . PHE A 1 194 ? -0.984 -1.886 15.277 1.00 97.38 194 PHE A N 1
ATOM 1483 C CA . PHE A 1 194 ? -0.410 -0.775 16.045 1.00 97.38 194 PHE A CA 1
ATOM 1484 C C . PHE A 1 194 ? -0.160 -1.175 17.515 1.00 97.38 194 PHE A C 1
ATOM 1486 O O . PHE A 1 194 ? -1.085 -1.575 18.221 1.00 97.38 194 PHE A O 1
ATOM 1493 N N . PRO A 1 195 ? 1.085 -1.082 18.028 1.00 93.75 195 PRO A N 1
ATOM 1494 C CA . PRO A 1 195 ? 1.382 -1.490 19.404 1.00 93.75 195 PRO A CA 1
ATOM 1495 C C . PRO A 1 195 ? 0.866 -0.488 20.449 1.00 93.75 195 PRO A C 1
ATOM 1497 O O . PRO A 1 195 ? 0.609 -0.870 21.591 1.00 93.75 195 PRO A O 1
ATOM 1500 N N . PHE A 1 196 ? 0.719 0.782 20.061 1.00 96.31 196 PHE A N 1
ATOM 1501 C CA . PHE A 1 196 ? 0.235 1.879 20.893 1.00 96.31 196 PHE A CA 1
ATOM 1502 C C . PHE A 1 196 ? -0.686 2.772 20.058 1.00 96.31 196 PHE A C 1
ATOM 1504 O O . PHE A 1 196 ? -0.395 3.034 18.891 1.00 96.31 196 PHE A O 1
ATOM 1511 N N . ALA A 1 197 ? -1.784 3.238 20.657 1.00 96.94 197 ALA A N 1
ATOM 1512 C CA . ALA A 1 197 ? -2.746 4.104 19.978 1.00 96.94 197 ALA A CA 1
ATOM 1513 C C . ALA A 1 197 ? -2.642 5.571 20.423 1.00 96.94 197 ALA A C 1
ATOM 1515 O O . ALA A 1 197 ? -2.477 6.468 19.596 1.00 96.94 197 ALA A O 1
ATOM 1516 N N . TRP A 1 198 ? -2.714 5.810 21.736 1.00 97.94 198 TRP A N 1
ATOM 1517 C CA . TRP A 1 198 ? -2.698 7.145 22.337 1.00 97.94 198 TRP A CA 1
ATOM 1518 C C . TRP A 1 198 ? -1.303 7.772 22.336 1.00 97.94 198 TRP A C 1
ATOM 1520 O O . TRP A 1 198 ? -0.337 7.153 22.779 1.00 97.94 198 TRP A O 1
ATOM 1530 N N . ASN A 1 199 ? -1.220 9.033 21.910 1.00 97.06 199 ASN A N 1
ATOM 1531 C CA . ASN A 1 199 ? 0.011 9.793 21.677 1.00 97.06 199 ASN A CA 1
ATOM 1532 C C . ASN A 1 199 ? 1.005 9.081 20.739 1.00 97.06 199 ASN A C 1
ATOM 1534 O O . ASN A 1 199 ? 2.212 9.299 20.836 1.00 97.06 199 ASN A O 1
ATOM 1538 N N . ASP A 1 200 ? 0.490 8.242 19.840 1.00 97.50 200 ASP A N 1
ATOM 1539 C CA . ASP A 1 200 ? 1.258 7.458 18.872 1.00 97.50 200 ASP A CA 1
ATOM 1540 C C . ASP A 1 200 ? 0.538 7.474 17.504 1.00 97.50 200 ASP A C 1
ATOM 1542 O O . ASP A 1 200 ? -0.274 8.361 17.221 1.00 97.50 200 ASP A O 1
ATOM 1546 N N . ALA A 1 201 ? 0.845 6.514 16.636 1.00 97.44 201 ALA A N 1
ATOM 1547 C CA . ALA A 1 201 ? 0.473 6.491 15.234 1.00 97.44 201 ALA A CA 1
ATOM 1548 C C . ALA A 1 201 ? -1.044 6.537 14.995 1.00 97.44 201 ALA A C 1
ATOM 1550 O O . ALA A 1 201 ? -1.496 7.280 14.128 1.00 97.44 201 ALA A O 1
ATOM 1551 N N . VAL A 1 202 ? -1.848 5.795 15.764 1.00 98.56 202 VAL A N 1
ATOM 1552 C CA . VAL A 1 202 ? -3.311 5.782 15.565 1.00 98.56 202 VAL A CA 1
ATOM 1553 C C . VAL A 1 202 ? -3.900 7.166 15.830 1.00 98.56 202 VAL A C 1
ATOM 1555 O O . VAL A 1 202 ? -4.616 7.709 14.988 1.00 98.56 202 VAL A O 1
ATOM 1558 N N . GLU A 1 203 ? -3.558 7.781 16.964 1.00 98.75 203 GLU A N 1
ATOM 1559 C CA . GLU A 1 203 ? -4.066 9.108 17.305 1.00 98.75 203 GLU A CA 1
ATOM 1560 C C . GLU A 1 203 ? -3.551 10.194 16.345 1.00 98.75 203 GLU A C 1
ATOM 1562 O O . GLU A 1 203 ? -4.301 11.102 15.981 1.00 98.75 203 GLU A O 1
ATOM 1567 N N . GLU A 1 204 ? -2.288 10.116 15.914 1.00 98.62 204 GLU A N 1
ATOM 1568 C CA . GLU A 1 204 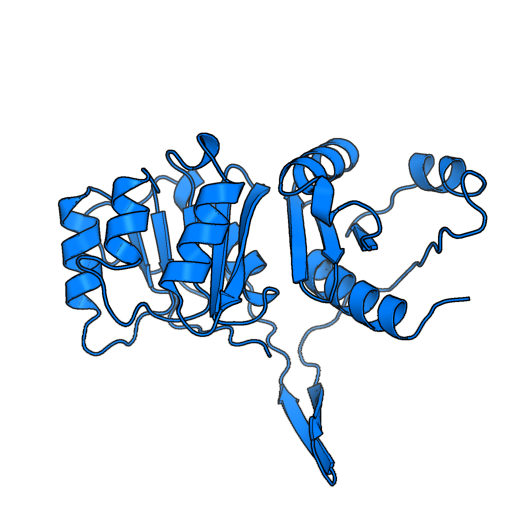? -1.710 11.055 14.945 1.00 98.62 204 GLU A CA 1
ATOM 1569 C C . GLU A 1 204 ? -2.385 10.937 13.564 1.00 98.62 204 GLU A C 1
ATOM 1571 O O . GLU A 1 204 ? -2.709 11.957 12.948 1.00 98.62 204 GLU A O 1
ATOM 1576 N N . ALA A 1 205 ? -2.695 9.717 13.112 1.00 98.56 205 ALA A N 1
ATOM 1577 C CA . ALA A 1 205 ? -3.469 9.478 11.893 1.00 98.56 205 ALA A CA 1
ATOM 1578 C C . ALA A 1 205 ? -4.888 10.060 12.003 1.00 98.56 205 ALA A C 1
ATOM 1580 O O . ALA A 1 205 ? -5.327 10.788 11.109 1.00 98.56 205 ALA A O 1
ATOM 1581 N N . CYS A 1 206 ? -5.570 9.824 13.129 1.00 98.56 206 CYS A N 1
ATOM 1582 C CA . CYS A 1 206 ? -6.904 10.367 13.385 1.00 98.56 206 CYS A CA 1
ATOM 1583 C C . CYS A 1 206 ? -6.919 11.902 13.347 1.00 98.56 206 CYS A C 1
ATOM 1585 O O . CYS A 1 206 ? -7.732 12.510 12.652 1.00 98.56 206 CYS A O 1
ATOM 1587 N N . LYS A 1 207 ? -5.973 12.550 14.039 1.00 98.56 207 LYS A N 1
ATOM 1588 C CA . LYS A 1 207 ? -5.841 14.019 14.064 1.00 98.56 207 LYS A CA 1
ATOM 1589 C C . LYS A 1 207 ? -5.522 14.621 12.696 1.00 98.56 207 LYS A C 1
ATOM 1591 O O . LYS A 1 207 ? -5.830 15.788 12.467 1.00 98.56 207 LYS A O 1
ATOM 1596 N N . SER A 1 208 ? -4.926 13.839 11.800 1.00 98.25 208 SER A N 1
ATOM 1597 C CA . SER A 1 208 ? -4.599 14.268 10.437 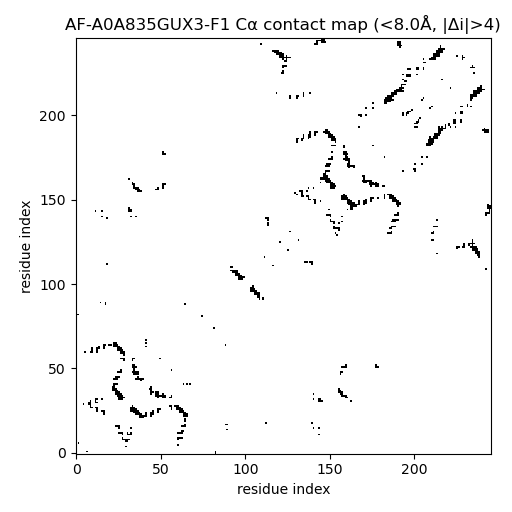1.00 98.25 208 SER A CA 1
ATOM 1598 C C . SER A 1 208 ? -5.807 14.242 9.494 1.00 98.25 208 SER A C 1
ATOM 1600 O O . SER A 1 208 ? -5.729 14.777 8.392 1.00 98.25 208 SER A O 1
ATOM 1602 N N . GLY A 1 209 ? -6.941 13.677 9.922 1.00 97.69 209 GLY A N 1
ATOM 1603 C CA . GLY A 1 209 ? -8.174 13.627 9.137 1.00 97.69 209 GLY A CA 1
ATOM 1604 C C . GLY A 1 209 ? -8.306 12.395 8.244 1.00 97.69 209 GLY A C 1
ATOM 1605 O O . GLY A 1 209 ? -9.070 12.448 7.284 1.00 97.69 209 GLY A O 1
ATOM 1606 N N . ILE A 1 210 ? -7.582 11.309 8.540 1.00 98.56 210 ILE A N 1
ATOM 1607 C CA . ILE A 1 210 ? -7.821 9.989 7.935 1.00 98.56 210 ILE A CA 1
ATOM 1608 C C . ILE A 1 210 ? -9.275 9.562 8.183 1.00 98.56 210 ILE A C 1
ATOM 1610 O O . ILE A 1 210 ? -9.784 9.721 9.290 1.00 98.56 210 ILE A O 1
ATOM 1614 N N . GLY A 1 211 ? -9.939 9.027 7.155 1.00 98.44 211 GLY A N 1
ATOM 1615 C CA . GLY A 1 211 ? -11.325 8.548 7.241 1.00 98.44 211 GLY A CA 1
ATOM 1616 C C . GLY A 1 211 ? -11.431 7.098 7.720 1.00 98.44 211 GLY A C 1
ATOM 1617 O O . GLY A 1 211 ? -12.296 6.767 8.535 1.00 98.44 211 GLY A O 1
ATOM 1618 N N . ALA A 1 212 ? -10.511 6.244 7.264 1.00 98.81 212 ALA A N 1
ATOM 1619 C CA . ALA A 1 212 ? -10.458 4.833 7.629 1.00 98.81 212 ALA A CA 1
ATOM 1620 C C . ALA A 1 212 ? -9.018 4.344 7.848 1.00 98.81 212 ALA A C 1
ATOM 1622 O O . ALA A 1 212 ? -8.106 4.720 7.115 1.00 98.81 212 ALA A O 1
ATOM 1623 N N . ILE A 1 213 ? -8.823 3.482 8.842 1.00 98.88 213 ILE A N 1
ATOM 1624 C CA . ILE A 1 213 ? -7.567 2.793 9.144 1.00 98.88 213 ILE A CA 1
ATOM 1625 C C . ILE A 1 213 ? -7.803 1.290 8.985 1.00 98.88 213 ILE A C 1
ATOM 1627 O O . ILE A 1 213 ? -8.685 0.731 9.632 1.00 98.88 213 ILE A O 1
ATOM 1631 N N . ALA A 1 214 ? -7.000 0.635 8.152 1.00 98.88 214 ALA A N 1
ATOM 1632 C CA . ALA A 1 214 ? -6.922 -0.813 8.038 1.00 98.88 214 ALA A CA 1
ATOM 1633 C C . ALA A 1 214 ? -5.626 -1.326 8.672 1.00 98.88 214 ALA A C 1
ATOM 1635 O O . ALA A 1 214 ? -4.520 -0.908 8.321 1.00 98.88 214 ALA A O 1
ATOM 1636 N N . GLU A 1 215 ? -5.760 -2.264 9.599 1.00 98.69 215 GLU A N 1
ATOM 1637 C CA . GLU A 1 215 ? -4.637 -2.964 10.211 1.00 98.69 215 GLU A CA 1
ATOM 1638 C C . GLU A 1 215 ? -4.995 -4.436 10.456 1.00 98.69 215 GLU A C 1
ATOM 1640 O O . GLU A 1 215 ? -6.164 -4.812 10.384 1.00 98.69 215 GLU A O 1
ATOM 1645 N N . PRO A 1 216 ? -4.030 -5.307 10.775 1.00 98.50 216 PRO A N 1
ATOM 1646 C CA . PRO A 1 216 ? -4.342 -6.705 11.053 1.00 98.50 216 PRO A CA 1
ATOM 1647 C C . PRO A 1 216 ? -5.101 -6.920 12.366 1.00 98.50 216 PRO A C 1
ATOM 1649 O O . PRO A 1 216 ? -5.875 -7.871 12.450 1.00 98.50 216 PRO A O 1
ATOM 1652 N N . GLY A 1 217 ? -4.889 -6.066 13.374 1.00 96.88 217 GLY A N 1
ATOM 1653 C CA . GLY A 1 217 ? -5.275 -6.345 14.759 1.00 96.88 217 GLY A CA 1
ATOM 1654 C C . GLY A 1 217 ? -4.434 -7.468 15.388 1.00 96.88 217 GLY A C 1
ATOM 1655 O O . GLY A 1 217 ? -3.433 -7.928 14.825 1.00 96.88 217 GLY A O 1
ATOM 1656 N N . GLY A 1 218 ? -4.829 -7.916 16.577 1.00 95.62 218 GLY A N 1
ATOM 1657 C CA . GLY A 1 218 ? -4.143 -8.954 17.350 1.00 95.62 218 GLY A CA 1
ATOM 1658 C C . GLY A 1 218 ? -3.165 -8.418 18.399 1.00 95.62 218 GLY A C 1
ATOM 1659 O O . GLY A 1 218 ? -2.386 -9.193 18.961 1.00 95.62 218 GLY A O 1
ATOM 1660 N N . SER A 1 219 ? -3.183 -7.114 18.685 1.00 94.56 219 SER A N 1
ATOM 1661 C CA . SER A 1 219 ? -2.476 -6.538 19.826 1.00 94.56 219 SER A CA 1
ATOM 1662 C C . SER A 1 219 ? -3.224 -6.847 21.121 1.00 94.56 219 SER A C 1
ATOM 1664 O O . SER A 1 219 ? -4.449 -6.789 21.193 1.00 94.56 219 SER A O 1
ATOM 1666 N N . ILE A 1 220 ? -2.485 -7.038 22.218 1.00 94.44 220 ILE A N 1
ATOM 1667 C CA . ILE A 1 220 ? -3.075 -7.042 23.574 1.00 94.44 220 ILE A CA 1
ATOM 1668 C C . ILE A 1 220 ? -3.779 -5.697 23.865 1.00 94.44 220 ILE A C 1
ATOM 1670 O O . ILE A 1 220 ? -4.631 -5.614 24.747 1.00 94.44 220 ILE A O 1
ATOM 1674 N N . ARG A 1 221 ? -3.429 -4.644 23.112 1.00 95.62 221 ARG A N 1
ATOM 1675 C CA . ARG A 1 221 ? -3.956 -3.280 23.227 1.00 95.62 221 ARG A CA 1
ATOM 1676 C C . ARG A 1 221 ? -4.893 -2.873 22.086 1.00 95.62 221 ARG A C 1
ATOM 1678 O O . ARG A 1 221 ? -5.083 -1.682 21.880 1.00 95.62 221 ARG A O 1
ATOM 1685 N N . ASP A 1 222 ? -5.493 -3.816 21.358 1.00 97.31 222 ASP A N 1
ATOM 1686 C CA . ASP A 1 222 ? -6.423 -3.492 20.258 1.00 97.31 222 ASP A CA 1
ATOM 1687 C C . ASP A 1 222 ? -7.563 -2.554 20.700 1.00 97.31 222 ASP A C 1
ATOM 1689 O O . ASP A 1 222 ? -7.943 -1.647 19.962 1.00 97.31 222 ASP A O 1
ATOM 1693 N N . ASN A 1 223 ? -8.063 -2.713 21.932 1.00 98.31 223 ASN A N 1
ATOM 1694 C CA . ASN A 1 223 ? -9.094 -1.828 22.483 1.00 98.31 223 ASN A CA 1
ATOM 1695 C C . ASN A 1 223 ? -8.644 -0.359 22.545 1.00 98.31 223 ASN A C 1
ATOM 1697 O O . ASN A 1 223 ? -9.461 0.519 22.295 1.00 98.31 223 ASN A O 1
ATOM 1701 N N . ASP A 1 224 ? -7.357 -0.075 22.788 1.00 98.31 224 ASP A N 1
ATOM 1702 C CA . ASP A 1 224 ? -6.856 1.305 22.794 1.00 98.31 224 ASP A CA 1
ATOM 1703 C C . ASP A 1 224 ? -6.989 1.940 21.398 1.00 98.31 224 ASP A C 1
ATOM 1705 O O . ASP A 1 224 ? -7.301 3.126 21.284 1.00 98.31 224 ASP A O 1
ATOM 1709 N N . ALA A 1 225 ? -6.755 1.163 20.332 1.00 98.31 225 ALA A N 1
ATOM 1710 C CA . ALA A 1 225 ? -6.894 1.626 18.951 1.00 98.31 225 ALA A CA 1
ATOM 1711 C C . ALA A 1 225 ? -8.365 1.849 18.576 1.00 98.31 225 ALA A C 1
ATOM 1713 O O . ALA A 1 225 ? -8.686 2.876 17.974 1.00 98.31 225 ALA A O 1
ATOM 1714 N N . ILE A 1 226 ? -9.254 0.937 18.990 1.00 98.75 226 ILE A N 1
ATOM 1715 C CA . ILE A 1 226 ? -10.708 1.059 18.806 1.00 98.75 226 ILE A CA 1
ATOM 1716 C C . ILE A 1 226 ? -11.229 2.317 19.511 1.00 98.75 226 ILE A C 1
ATOM 1718 O O . ILE A 1 226 ? -11.863 3.158 18.872 1.00 98.75 226 ILE A O 1
ATOM 1722 N N . ASP A 1 227 ? -10.901 2.496 20.792 1.00 98.75 227 ASP A N 1
ATOM 1723 C CA . ASP A 1 227 ? -11.317 3.656 21.586 1.00 98.75 227 ASP A CA 1
ATOM 1724 C C . ASP A 1 227 ? -10.784 4.967 20.995 1.00 98.75 227 ASP A C 1
ATOM 1726 O O . ASP A 1 227 ? -11.487 5.983 20.961 1.00 98.75 227 ASP A O 1
ATOM 1730 N N . CYS A 1 228 ? -9.546 4.952 20.489 1.00 98.75 228 CYS A N 1
ATOM 1731 C CA . CYS A 1 228 ? -8.953 6.099 19.815 1.00 98.75 228 CYS A CA 1
ATOM 1732 C C . CYS A 1 228 ? -9.721 6.466 18.544 1.00 98.75 228 CYS A C 1
ATOM 1734 O O . CYS A 1 228 ? -10.156 7.610 18.400 1.00 98.75 228 CYS A O 1
ATOM 1736 N N . CYS A 1 229 ? -9.961 5.498 17.660 1.00 98.75 229 CYS A N 1
ATOM 1737 C CA . CYS A 1 229 ? -10.702 5.725 16.423 1.00 98.75 229 CYS A CA 1
ATOM 1738 C C . C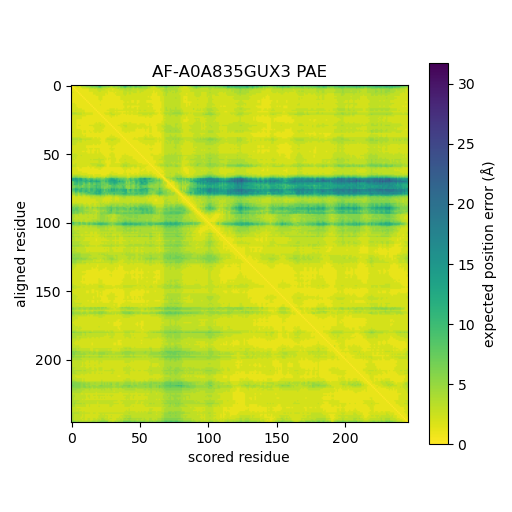YS A 1 229 ? -12.136 6.201 16.702 1.00 98.75 229 CYS A C 1
ATOM 1740 O O . CYS A 1 229 ? -12.582 7.176 16.096 1.00 98.75 229 CYS A O 1
ATOM 1742 N N . ASN A 1 230 ? -12.820 5.609 17.687 1.00 98.81 230 ASN A N 1
ATOM 1743 C CA . ASN A 1 230 ? -14.161 6.027 18.106 1.00 98.81 230 ASN A CA 1
ATOM 1744 C C . ASN A 1 230 ? -14.182 7.480 18.591 1.00 98.81 230 ASN A C 1
ATOM 1746 O O . ASN A 1 230 ? -15.024 8.264 18.153 1.00 98.81 230 ASN A O 1
ATOM 1750 N N . LYS A 1 231 ? -13.216 7.882 19.429 1.00 98.69 231 LYS A N 1
ATOM 1751 C CA . LYS A 1 231 ? -13.108 9.264 19.927 1.00 98.69 231 LYS A CA 1
ATOM 1752 C C . LYS A 1 231 ? -12.987 10.294 18.802 1.00 98.69 231 LYS A C 1
ATOM 1754 O O . LYS A 1 231 ? -13.510 11.399 18.940 1.00 98.69 231 LYS A O 1
ATOM 1759 N N . TYR A 1 232 ? -12.275 9.962 17.727 1.00 98.56 232 TYR A N 1
ATOM 1760 C CA . TYR A 1 232 ? -12.041 10.870 16.602 1.00 98.56 232 TYR A CA 1
ATOM 1761 C C . TYR A 1 232 ? -13.009 10.666 15.429 1.00 98.56 232 TYR A C 1
ATOM 1763 O O . TYR A 1 232 ? -12.923 11.402 14.449 1.00 98.56 232 TYR A O 1
ATOM 1771 N N . GLY A 1 233 ? -13.942 9.713 15.523 1.00 98.19 233 GLY A N 1
ATOM 1772 C CA . GLY A 1 233 ? -14.875 9.403 14.443 1.00 98.19 233 GLY A CA 1
ATOM 1773 C C . GLY A 1 233 ? -14.180 8.849 13.199 1.00 98.19 233 GLY A C 1
ATOM 1774 O O . GLY A 1 233 ? -14.553 9.207 12.086 1.00 98.19 233 GLY A O 1
ATOM 1775 N N . VAL A 1 234 ? -13.170 7.999 13.384 1.00 98.69 234 VAL A N 1
ATOM 1776 C CA . VAL A 1 234 ? -12.436 7.306 12.315 1.00 98.69 234 VAL A CA 1
ATOM 1777 C C . VAL A 1 234 ? -12.882 5.851 12.272 1.00 98.69 234 VAL A C 1
ATOM 1779 O O . VAL A 1 234 ? -13.104 5.231 13.313 1.00 98.69 234 VAL A O 1
ATOM 1782 N N . SER A 1 235 ? -13.032 5.295 11.073 1.00 98.81 235 SER A N 1
ATOM 1783 C CA . SER A 1 235 ? -13.342 3.874 10.926 1.00 98.81 235 SER A CA 1
ATOM 1784 C C . SER A 1 235 ? -12.089 3.019 11.096 1.00 98.81 235 SER A C 1
ATOM 1786 O O . SER A 1 235 ? -11.076 3.287 10.462 1.00 98.81 235 SER A O 1
ATOM 1788 N N . LEU A 1 236 ? -12.157 1.975 11.919 1.00 98.88 236 LEU A N 1
ATOM 1789 C CA . LEU A 1 236 ? -11.082 1.006 12.122 1.00 98.88 236 LEU A CA 1
ATOM 1790 C C . LEU A 1 236 ? -11.508 -0.364 11.589 1.00 98.88 236 LEU A C 1
ATOM 1792 O O . LEU A 1 236 ? -12.566 -0.884 11.959 1.00 98.88 236 LEU A O 1
ATOM 1796 N N . LEU A 1 237 ? -10.674 -0.932 10.723 1.00 98.88 237 LEU A N 1
ATOM 1797 C CA . LEU A 1 237 ? -10.881 -2.193 10.020 1.00 98.88 237 LEU A CA 1
ATOM 1798 C C . LEU A 1 237 ? -9.779 -3.183 10.414 1.00 98.88 237 LEU A C 1
ATOM 1800 O O . LEU A 1 237 ? -8.599 -2.907 10.199 1.00 98.88 237 LEU A O 1
ATOM 1804 N N . PHE A 1 238 ? -10.159 -4.343 10.951 1.00 98.81 238 PHE A N 1
ATOM 1805 C CA . PHE A 1 238 ? -9.242 -5.452 11.218 1.00 98.81 238 PHE A CA 1
ATOM 1806 C C . PHE A 1 238 ? -9.267 -6.480 10.087 1.00 98.81 238 PHE A C 1
ATOM 1808 O O . PHE A 1 238 ? -10.331 -6.999 9.745 1.00 98.81 238 PHE A O 1
ATOM 1815 N N . THR A 1 239 ? -8.093 -6.798 9.540 1.00 98.56 239 THR A N 1
ATOM 1816 C CA . THR A 1 239 ? -7.933 -7.751 8.425 1.00 98.56 239 THR A CA 1
ATOM 1817 C C . THR A 1 239 ? -7.504 -9.148 8.871 1.00 98.56 239 THR A C 1
ATOM 1819 O O . THR A 1 239 ? -7.679 -10.108 8.127 1.00 98.56 239 THR A O 1
ATOM 1822 N N . ASN A 1 240 ? -6.943 -9.290 10.079 1.00 97.88 240 ASN A N 1
ATOM 1823 C CA . ASN A 1 240 ? -6.298 -10.510 10.591 1.00 97.88 240 ASN A CA 1
ATOM 1824 C C . ASN A 1 240 ? -5.133 -11.041 9.732 1.00 97.88 240 ASN A C 1
ATOM 1826 O O . ASN A 1 240 ? -4.683 -12.170 9.936 1.00 97.88 240 ASN A O 1
ATOM 1830 N N . VAL A 1 241 ? -4.617 -10.244 8.792 1.00 98.12 241 VAL A N 1
ATOM 1831 C CA . VAL A 1 241 ? -3.543 -10.643 7.873 1.00 98.12 241 VAL A CA 1
ATOM 1832 C C . VAL A 1 241 ? -2.422 -9.620 7.917 1.00 98.12 241 VAL A C 1
ATOM 1834 O O . VAL A 1 241 ? -2.640 -8.437 7.675 1.00 98.12 241 VAL A O 1
ATOM 1837 N N . ARG A 1 242 ? -1.212 -10.093 8.224 1.00 97.50 242 ARG A N 1
ATOM 1838 C CA . ARG A 1 242 ? -0.001 -9.280 8.368 1.00 97.50 242 ARG A CA 1
ATOM 1839 C C . ARG A 1 242 ? 0.946 -9.507 7.192 1.00 97.50 242 ARG A C 1
ATOM 1841 O O . ARG A 1 242 ? 1.345 -10.645 6.963 1.00 97.50 242 ARG A O 1
ATOM 1848 N N . HIS A 1 243 ? 1.407 -8.430 6.563 1.00 97.12 243 HIS A N 1
ATOM 1849 C CA . HIS A 1 243 ? 2.273 -8.467 5.378 1.00 97.12 243 HIS A CA 1
ATOM 1850 C C . HIS A 1 243 ? 3.697 -7.979 5.665 1.00 97.12 243 HIS A C 1
ATOM 1852 O O . HIS A 1 243 ? 4.171 -7.006 5.081 1.00 97.12 243 HIS A O 1
ATOM 1858 N N . PHE A 1 244 ? 4.405 -8.632 6.591 1.00 95.88 244 PHE A N 1
ATOM 1859 C CA . PHE A 1 244 ? 5.790 -8.237 6.856 1.00 95.88 244 PHE A CA 1
ATOM 1860 C C . PHE A 1 244 ? 6.706 -8.519 5.660 1.00 95.88 244 PHE A C 1
ATOM 1862 O O . PHE A 1 244 ? 6.750 -9.632 5.135 1.00 95.88 244 PHE A O 1
ATOM 1869 N N . ARG A 1 245 ? 7.507 -7.517 5.283 1.00 94.69 245 ARG A N 1
ATOM 1870 C CA . ARG A 1 245 ? 8.432 -7.577 4.150 1.00 94.69 245 ARG A CA 1
ATOM 1871 C C . ARG A 1 245 ? 9.786 -6.962 4.506 1.00 94.69 245 ARG A C 1
ATOM 1873 O O . ARG A 1 245 ? 9.874 -5.788 4.861 1.00 94.69 245 ARG A O 1
ATOM 1880 N N . HIS A 1 246 ? 10.857 -7.738 4.325 1.00 91.50 246 HIS A N 1
ATOM 1881 C CA . HIS A 1 246 ? 12.254 -7.339 4.569 1.00 91.50 246 HIS A CA 1
ATOM 1882 C C . HIS A 1 246 ? 13.107 -7.453 3.301 1.00 91.50 246 HIS A C 1
ATOM 1884 O O . HIS A 1 246 ? 12.822 -8.303 2.430 1.00 91.50 246 HIS A O 1
#

Radius of gyration: 18.02 Å; Cα contacts (8 Å, |Δi|>4): 546; chains: 1; bounding box: 44×40×53 Å

Foldseek 3Di:
DADPQNVLLVVLQQLLQLQDPAWKKFWGDSQATQKIFGDNDNVVRVVLRCLLPVPRSVVTDMDIPDDDPVVVVVVVPPDPPDDDDDDDRDDAFDWDWDDDVPGIDIDHDPNDALVNFDFDWPAPADFDPQQVVLQSLQQSNQLRAAPQKKFWGGPRITQAMFGDDPFVQNRLVRRCVSNDLVQAQIEMEGLADDQACPPGNLLVSLVSRHQEYEHQDPHPCVVRSRVSCNVSVHIYTHGVHHRHDD

Secondary structure (DSSP, 8-state):
---HHHHHHHHHHHHHHTT-SS-EEEEEETTEEEEEEE-SSHHHHHHHHHHH-HHHHTT-EEEESS--HHHHHHHTTT-TT------PPPPSSPEEEEEETTEEEEEE-----GGGS--EE-SSSPPPHHHHHHHHHHHHHHTTSPSS-EEEEETTEEEEEE-S-SSHHHHHHHHHHHHGGGGTT-EEEESS--S--TTSHHHHHHHTT-SEEEE----TTHHHHHHHHHHHT-EEEE--------

Organism: NCBI:txid261450

Solvent-accessible surface area (backbone atoms only — not comparable to full-atom values): 12795 Å² total; per-residue (Å²): 137,82,53,74,66,51,52,52,18,46,50,43,16,47,59,53,25,57,73,51,86,61,38,28,21,20,29,11,45,92,50,25,66,52,12,34,12,46,28,94,49,57,70,57,7,40,53,47,12,35,65,22,30,55,77,58,44,61,92,35,39,79,29,60,64,56,89,58,67,78,60,45,60,62,53,66,76,75,46,97,81,68,84,87,86,86,80,80,79,80,72,78,92,42,75,41,79,43,82,49,96,95,51,72,46,78,45,74,50,90,70,81,52,67,88,76,53,57,74,42,74,70,25,83,43,76,60,53,74,68,30,48,52,12,21,43,49,11,42,60,52,13,48,52,24,33,41,35,22,24,18,32,11,44,88,50,26,35,32,16,58,10,60,57,28,97,46,54,49,56,7,39,51,44,11,49,66,49,23,48,86,67,32,56,56,13,6,30,9,34,20,49,48,68,85,52,20,78,98,34,44,52,42,53,44,44,75,60,36,34,34,23,41,32,26,14,52,88,41,100,48,45,64,50,42,34,54,46,27,44,76,67,67,17,17,34,27,34,45,76,56,69,35,83,34,132

InterPro domains:
  IPR002695 Bifunctional purine biosynthesis protein PurH-like [PF01808] (1-70)
  IPR002695 Bifunctional purine biosynthesis protein PurH-like [PTHR11692] (70-246)
  IPR002695 Bifunctional purine biosynthesis protein PurH-like [SM00798] (1-179)
  IPR016193 Cytidine deaminase-like [SSF53927] (1-246)
  IPR024051 AICAR transformylase, duplicated domain superfamily [G3DSA:3.40.140.20] (1-73)
  IPR024051 AICAR transformylase, duplicated domain superfamily [G3DSA:3.40.140.20] (112-246)

Mean predicted aligned error: 3.33 Å

Nearest PDB structures (foldseek):
  4a1o-assembly1_A  TM=9.571E-01  e=2.112E-28  Mycobacterium tuberculosis H37Rv
  4a1o-assembly1_B  TM=9.515E-01  e=3.483E-28  Mycobacterium tuberculosis H37Rv
  1zcz-assembly1_A  TM=9.001E-01  e=5.058E-23  Thermotoga maritima
  7mgq-assembly1_B  TM=8.496E-01  e=4.183E-18  Cryptococcus neoformans
  5uz0-assembly2_D  TM=8.641E-01  e=7.819E-18  Homo sapiens

Sequence (246 aa):
EMSYNNYLDADAAWNCVSEFEKPTCVIVKHTNPCGVASRENILEAYRLAVKADPVSAFGGIVAFNVEVDEGLEILRGKSKTLRILEANKNKQGKLSLRQVGGGWLVQDSDDLTPQDIQFKVVSERTPLENELHDAEFAWLCVKHVKSNAIVIAKDDCMLGMGSGQPNRVESLRIALRKAGDEVKGAALASDAFFPFAWNDAVEEACKSGIGAIAEPGGSIRDNDAIDCCNKYGVSLLFTNVRHFRH

pLDDT: mean 95.8, std 4.94, range [73.62, 98.94]